Protein AF-A0A5P3AFK6-F1 (afdb_monomer_lite)

Radius of gyration: 23.73 Å; chains: 1; bounding box: 97×52×54 Å

Secondary structure (DSSP, 8-state):
--------------------PPPPEE--SS-EEEEEEETTB-EEEEEEEEEEETTEEEEEEEEEE-SS--TTTTT-HHHHHTT-EEEETTEEEEE-GGGSEEE---S--TT-EEEEEEEEEEP-TTGGGS-EEEE---EEEEE--TT-TT-PEEEEEE--S-S-HHHHS-BSS-GGGT----------

Sequence (188 aa):
MRPLRLIVPLALALTCSAAAAGSTVKLGPSPVLGGGEYSTGGGVTVAVELRNWAGKTGLCGVWAESERLTAYVRHKGNVVLRKGSIALGNEVLTHNLNFLEQVAPSQSYAGAPAGCVRLSRDWRAGDANRRLEVRIPRQELHFDRNGTKGGGLRVTFRDKGNPNPALTSGSLIPKKWTSFGSLSGKIE

pLDDT: mean 81.5, std 19.01, range [35.5, 98.19]

Organism: NCBI:txid540747

Structure (mmCIF, N/CA/C/O backbone):
data_AF-A0A5P3AFK6-F1
#
_entry.id   AF-A0A5P3AFK6-F1
#
loop_
_atom_site.group_PDB
_atom_site.id
_atom_site.type_symbol
_atom_site.label_atom_id
_atom_site.label_alt_id
_atom_site.label_comp_id
_atom_site.label_asym_id
_atom_site.label_entity_id
_atom_site.label_seq_id
_atom_site.pdbx_PDB_ins_code
_atom_site.Cartn_x
_atom_site.Cartn_y
_atom_site.Cartn_z
_atom_site.occupancy
_atom_site.B_iso_or_equiv
_atom_site.auth_seq_id
_atom_site.auth_comp_id
_atom_site.auth_asym_id
_atom_site.auth_atom_id
_atom_site.pdbx_PDB_model_num
ATOM 1 N N . MET A 1 1 ? -78.118 -6.582 -8.533 1.00 44.41 1 MET A N 1
ATOM 2 C CA . MET A 1 1 ? -77.002 -6.873 -9.463 1.00 44.41 1 MET A CA 1
ATOM 3 C C . MET A 1 1 ? -75.999 -5.723 -9.424 1.00 44.41 1 MET A C 1
ATOM 5 O O . MET A 1 1 ? -76.443 -4.585 -9.426 1.00 44.41 1 MET A O 1
ATOM 9 N N . ARG A 1 2 ? -74.697 -6.067 -9.448 1.00 43.66 2 ARG A N 1
ATOM 10 C CA . ARG A 1 2 ? -73.453 -5.251 -9.504 1.00 43.66 2 ARG A CA 1
ATOM 11 C C . ARG A 1 2 ? -72.797 -4.805 -8.174 1.00 43.66 2 ARG A C 1
ATOM 13 O O . ARG A 1 2 ? -73.262 -3.852 -7.561 1.00 43.66 2 ARG A O 1
ATOM 20 N N . PRO A 1 3 ? -71.675 -5.446 -7.771 1.00 52.19 3 PRO A N 1
ATOM 21 C CA . PRO A 1 3 ? -70.817 -4.984 -6.680 1.00 52.19 3 PRO A CA 1
ATOM 22 C C . PRO A 1 3 ? -69.780 -3.952 -7.162 1.00 52.19 3 PRO A C 1
ATOM 24 O O . PRO A 1 3 ? -69.130 -4.139 -8.193 1.00 52.19 3 PRO A O 1
ATOM 27 N N . LEU A 1 4 ? -69.616 -2.876 -6.391 1.00 48.19 4 LEU A N 1
ATOM 28 C CA . LEU A 1 4 ? -68.627 -1.818 -6.606 1.00 48.19 4 LEU A CA 1
ATOM 29 C C . LEU A 1 4 ? -67.243 -2.321 -6.151 1.00 48.19 4 LEU A C 1
ATOM 31 O O . LEU A 1 4 ? -67.038 -2.608 -4.973 1.00 48.19 4 LEU A O 1
ATOM 35 N N . ARG A 1 5 ? -66.301 -2.480 -7.086 1.00 50.19 5 ARG A N 1
ATOM 36 C CA . ARG A 1 5 ? -64.920 -2.901 -6.798 1.00 50.19 5 ARG A CA 1
ATOM 37 C C . ARG A 1 5 ? -64.075 -1.684 -6.410 1.00 50.19 5 ARG A C 1
ATOM 39 O O . ARG A 1 5 ? -63.826 -0.828 -7.252 1.00 50.19 5 ARG A O 1
ATOM 46 N N . LEU A 1 6 ? -63.615 -1.637 -5.159 1.00 51.94 6 LEU A N 1
ATOM 47 C CA . LEU A 1 6 ? -62.535 -0.750 -4.718 1.00 51.94 6 LEU A CA 1
ATOM 48 C C . LEU A 1 6 ? -61.204 -1.249 -5.296 1.00 51.94 6 LEU A C 1
ATOM 50 O O . LEU A 1 6 ? -60.801 -2.384 -5.043 1.00 51.94 6 LEU A O 1
ATOM 54 N N . ILE A 1 7 ? -60.523 -0.397 -6.058 1.00 55.31 7 ILE A N 1
ATOM 55 C CA . ILE A 1 7 ? -59.155 -0.622 -6.530 1.00 55.31 7 ILE A CA 1
ATOM 56 C C . ILE A 1 7 ? -58.242 0.237 -5.651 1.00 55.31 7 ILE A C 1
ATOM 58 O O . ILE A 1 7 ? -58.289 1.462 -5.716 1.00 55.31 7 ILE A O 1
ATOM 62 N N . VAL A 1 8 ? -57.439 -0.412 -4.806 1.00 53.88 8 VAL A N 1
ATOM 63 C CA . VAL A 1 8 ? -56.383 0.224 -4.004 1.00 53.88 8 VAL A CA 1
ATOM 64 C C . VAL A 1 8 ? -55.093 0.198 -4.831 1.00 53.88 8 VAL A C 1
ATOM 66 O O . VAL A 1 8 ? -54.663 -0.895 -5.208 1.00 53.88 8 VAL A O 1
ATOM 69 N N . PRO A 1 9 ? -54.455 1.340 -5.144 1.00 55.81 9 PRO A N 1
ATOM 70 C CA . PRO A 1 9 ? -53.179 1.326 -5.839 1.00 55.81 9 PRO A CA 1
ATOM 71 C C . PRO A 1 9 ? -52.062 0.989 -4.844 1.00 55.81 9 PRO A C 1
ATOM 73 O O . PRO A 1 9 ? -51.826 1.699 -3.868 1.00 55.81 9 PRO A O 1
ATOM 76 N N . LEU A 1 10 ? -51.375 -0.122 -5.103 1.00 61.69 10 LEU A N 1
ATOM 77 C CA . LEU A 1 10 ? -50.177 -0.551 -4.392 1.00 61.69 10 LEU A CA 1
ATOM 78 C C . LEU A 1 10 ? -48.994 0.311 -4.868 1.00 61.69 10 LEU A C 1
ATOM 80 O O . LEU A 1 10 ? -48.461 0.100 -5.956 1.00 61.69 10 LEU A O 1
ATOM 84 N N . ALA A 1 11 ? -48.609 1.315 -4.080 1.00 57.78 11 ALA A N 1
ATOM 85 C CA . ALA A 1 11 ? -47.447 2.150 -4.367 1.00 57.78 11 ALA A CA 1
ATOM 86 C C . ALA A 1 11 ? -46.150 1.366 -4.092 1.00 57.78 11 ALA A C 1
ATOM 88 O O . ALA A 1 11 ? -45.790 1.127 -2.940 1.00 57.78 11 ALA A O 1
ATOM 89 N N . LEU A 1 12 ? -45.444 0.957 -5.151 1.00 56.19 12 LEU A N 1
ATOM 90 C CA . LEU A 1 12 ? -44.089 0.412 -5.050 1.00 56.19 12 LEU A CA 1
ATOM 91 C C . LEU A 1 12 ? -43.103 1.540 -4.716 1.00 56.19 12 LEU A C 1
ATOM 93 O O . LEU A 1 12 ? -42.752 2.348 -5.574 1.00 56.19 12 LEU A O 1
ATOM 97 N N . ALA A 1 13 ? -42.630 1.580 -3.472 1.00 55.72 13 ALA A N 1
ATOM 98 C CA . ALA A 1 13 ? -41.510 2.427 -3.082 1.00 55.72 13 ALA A CA 1
ATOM 99 C C . ALA A 1 13 ? -40.198 1.836 -3.631 1.00 55.72 13 ALA A C 1
ATOM 101 O O . ALA A 1 13 ? -39.662 0.871 -3.086 1.00 55.72 13 ALA A O 1
ATOM 102 N N . LEU A 1 14 ? -39.669 2.417 -4.714 1.00 59.88 14 LEU A N 1
ATOM 103 C CA . LEU A 1 14 ? -38.284 2.196 -5.135 1.00 59.88 14 LEU A CA 1
ATOM 104 C C . LEU A 1 14 ? -37.348 2.852 -4.110 1.00 59.88 14 LEU A C 1
ATOM 106 O O . LEU A 1 14 ? -37.081 4.052 -4.171 1.00 59.88 14 LEU A O 1
ATOM 110 N N . THR A 1 15 ? -36.813 2.075 -3.170 1.00 56.53 15 THR A N 1
ATOM 111 C CA . THR A 1 15 ? -35.686 2.531 -2.352 1.00 56.53 15 THR A CA 1
ATOM 112 C C . THR A 1 15 ? -34.419 2.467 -3.196 1.00 56.53 15 THR A C 1
ATOM 114 O O . THR A 1 15 ? -33.818 1.406 -3.366 1.00 56.53 15 THR A O 1
ATOM 117 N N . CYS A 1 16 ? -34.019 3.607 -3.753 1.00 55.50 16 CYS A N 1
ATOM 118 C CA . CYS A 1 16 ? -32.720 3.772 -4.390 1.00 55.50 16 CYS A CA 1
ATOM 119 C C . CYS A 1 16 ? -31.638 3.656 -3.304 1.00 55.50 16 CYS A C 1
ATOM 121 O O . CYS A 1 16 ? -31.429 4.582 -2.519 1.00 55.50 16 CYS A O 1
ATOM 123 N N . SER A 1 17 ? -30.984 2.497 -3.198 1.00 53.34 17 SER A N 1
ATOM 124 C CA . SER A 1 17 ? -29.805 2.334 -2.348 1.00 53.34 17 SER A CA 1
ATOM 125 C C . SER A 1 17 ? -28.646 3.113 -2.965 1.00 53.34 17 SER A C 1
ATOM 127 O O . SER A 1 17 ? -27.898 2.587 -3.787 1.00 53.34 17 SER A O 1
ATOM 129 N N . ALA A 1 18 ? -28.503 4.381 -2.581 1.00 52.91 18 ALA A N 1
ATOM 130 C CA . ALA A 1 18 ? -27.306 5.150 -2.872 1.00 52.91 18 ALA A CA 1
ATOM 131 C C . ALA A 1 18 ? -26.105 4.429 -2.239 1.00 52.91 18 ALA A C 1
ATOM 133 O O . ALA A 1 18 ? -26.008 4.308 -1.015 1.00 52.91 18 ALA A O 1
ATOM 134 N N . ALA A 1 19 ? -25.207 3.908 -3.075 1.00 48.75 19 ALA A N 1
ATOM 135 C CA . ALA A 1 19 ? -23.911 3.427 -2.629 1.00 48.75 19 ALA A CA 1
ATOM 136 C C . ALA A 1 19 ? -23.197 4.593 -1.929 1.00 48.75 19 ALA A C 1
ATOM 138 O O . ALA A 1 19 ? -22.984 5.642 -2.535 1.00 48.75 19 ALA A O 1
ATOM 139 N N . ALA A 1 20 ? -22.893 4.438 -0.638 1.00 51.12 20 ALA A N 1
ATOM 140 C CA . ALA A 1 20 ? -22.254 5.487 0.144 1.00 51.12 20 ALA A CA 1
ATOM 141 C C . ALA A 1 20 ? -20.901 5.849 -0.488 1.00 51.12 20 ALA A C 1
ATOM 143 O O . ALA A 1 20 ? -19.995 5.015 -0.543 1.00 51.12 20 ALA A O 1
ATOM 144 N N . ALA A 1 21 ? -20.786 7.087 -0.972 1.00 47.03 21 ALA A N 1
ATOM 145 C CA . ALA A 1 21 ? -19.526 7.667 -1.409 1.00 47.03 21 ALA A CA 1
ATOM 146 C C . ALA A 1 21 ? -18.509 7.588 -0.258 1.00 47.03 21 ALA A C 1
ATOM 148 O O . ALA A 1 21 ? -18.826 7.930 0.884 1.00 47.03 21 ALA A O 1
ATOM 149 N N . GLY A 1 22 ? -17.307 7.086 -0.548 1.00 56.81 22 GLY A N 1
ATOM 150 C CA . GLY A 1 22 ? -16.241 6.956 0.442 1.00 56.81 22 GLY A CA 1
ATOM 151 C C . GLY A 1 22 ? -15.894 8.320 1.035 1.00 56.81 22 GLY A C 1
ATOM 152 O O . GLY A 1 22 ? -15.632 9.273 0.308 1.00 56.81 22 GLY A O 1
ATOM 153 N N . SER A 1 23 ? -15.909 8.433 2.361 1.00 64.75 23 SER A N 1
ATOM 154 C CA . SER A 1 23 ? -15.445 9.639 3.044 1.00 64.75 23 SER A CA 1
ATOM 155 C C . SER A 1 23 ? -13.923 9.722 2.946 1.00 64.75 23 SER A C 1
ATOM 157 O O . SER A 1 23 ? -13.237 8.804 3.402 1.00 64.75 23 SER A O 1
ATOM 159 N N . THR A 1 24 ? -13.396 10.821 2.409 1.00 80.31 24 THR A N 1
ATOM 160 C CA . THR A 1 24 ? -11.968 11.146 2.499 1.00 80.31 24 THR A CA 1
ATOM 161 C C . THR A 1 24 ? -11.624 11.472 3.945 1.00 80.31 24 THR A C 1
ATOM 163 O O . THR A 1 24 ? -12.237 12.362 4.540 1.00 80.31 24 THR A O 1
ATOM 166 N N . VAL A 1 25 ? -10.644 10.785 4.524 1.00 90.50 25 VAL A N 1
ATOM 167 C CA . VAL A 1 25 ? -10.186 11.070 5.887 1.00 90.50 25 VAL A CA 1
ATOM 168 C C . VAL A 1 25 ? -8.672 11.131 5.933 1.00 90.50 25 VAL A C 1
ATOM 170 O O . VAL A 1 25 ? -7.993 10.470 5.159 1.00 90.50 25 VAL A O 1
ATOM 173 N N . LYS A 1 26 ? -8.129 11.919 6.857 1.00 94.44 26 LYS A N 1
ATOM 174 C CA . LYS A 1 26 ? -6.689 11.954 7.094 1.00 94.44 26 LYS A CA 1
ATOM 175 C C . LYS A 1 26 ? -6.219 10.650 7.733 1.00 94.44 26 LYS A C 1
ATOM 177 O O . LYS A 1 26 ? -6.892 10.130 8.627 1.00 94.44 26 LYS A O 1
ATOM 182 N N . LEU A 1 27 ? -5.075 10.149 7.280 1.00 95.69 27 LEU A N 1
ATOM 183 C CA . LEU A 1 27 ? -4.351 9.094 7.985 1.00 95.69 27 LEU A CA 1
ATOM 184 C C . LEU A 1 27 ? -3.824 9.615 9.325 1.00 95.69 27 LEU A C 1
ATOM 186 O O . LEU A 1 27 ? -3.492 10.796 9.459 1.00 95.69 27 LEU A O 1
ATOM 190 N N . GLY A 1 28 ? -3.737 8.726 10.307 1.00 95.06 28 GLY A N 1
ATOM 191 C CA . GLY A 1 28 ? -3.145 8.980 11.608 1.00 95.06 28 GLY A CA 1
ATOM 192 C C . GLY A 1 28 ? -1.633 9.239 11.549 1.00 95.06 28 GLY A C 1
ATOM 193 O O . GLY A 1 28 ? -1.036 9.315 10.473 1.00 95.06 28 GLY A O 1
ATOM 194 N N . PRO A 1 29 ? -0.981 9.390 12.714 1.00 95.31 29 PRO A N 1
ATOM 195 C CA . PRO A 1 29 ? 0.432 9.763 12.793 1.00 95.31 29 PRO A CA 1
ATOM 196 C C . PRO A 1 29 ? 1.394 8.662 12.322 1.00 95.31 29 PRO A C 1
ATOM 198 O O . PRO A 1 29 ? 2.537 8.954 11.980 1.00 95.31 29 PRO A O 1
ATOM 201 N N . SER A 1 30 ? 0.954 7.403 12.304 1.00 93.88 30 SER A N 1
ATOM 202 C CA . SER A 1 30 ? 1.803 6.243 12.021 1.00 93.88 30 SER A CA 1
ATOM 203 C C . SER A 1 30 ? 1.062 5.190 11.183 1.00 93.88 30 SER A C 1
ATOM 205 O O . SER A 1 30 ? 0.772 4.104 11.697 1.00 93.88 30 SER A O 1
ATOM 207 N N . PRO A 1 31 ? 0.710 5.485 9.914 1.00 96.62 31 PRO A N 1
ATOM 208 C CA . PRO A 1 31 ? 0.102 4.485 9.047 1.00 96.62 31 PRO A CA 1
ATOM 209 C C . PRO A 1 31 ? 1.090 3.343 8.795 1.00 96.62 31 PRO A C 1
ATOM 211 O O . PRO A 1 31 ? 2.302 3.552 8.694 1.00 96.62 31 PRO A O 1
ATOM 214 N N . VAL A 1 32 ? 0.571 2.126 8.663 1.00 96.94 32 VAL A N 1
ATOM 215 C CA . VAL A 1 32 ? 1.384 0.967 8.301 1.00 96.94 32 VAL A CA 1
ATOM 216 C C . VAL A 1 32 ? 1.779 1.082 6.843 1.00 96.94 32 VAL A C 1
ATOM 218 O O . VAL A 1 32 ? 0.932 1.286 5.972 1.00 96.94 32 VAL A O 1
ATOM 221 N N . LEU A 1 33 ? 3.075 0.926 6.589 1.00 97.31 33 LEU A N 1
ATOM 222 C CA . LEU A 1 33 ? 3.636 0.978 5.252 1.00 97.31 33 LEU A CA 1
ATOM 223 C C . LEU A 1 33 ? 3.997 -0.419 4.751 1.00 97.31 33 LEU A C 1
ATOM 225 O O . LEU A 1 33 ? 4.423 -1.287 5.514 1.00 97.31 33 LEU A O 1
ATOM 229 N N . GLY A 1 34 ? 3.879 -0.606 3.446 1.00 96.31 34 GLY A N 1
ATOM 230 C CA . GLY A 1 34 ? 4.482 -1.719 2.730 1.00 96.31 34 GLY A CA 1
ATOM 231 C C . GLY A 1 34 ? 4.544 -1.421 1.241 1.00 96.31 34 GLY A C 1
ATOM 232 O O . GLY A 1 34 ? 4.168 -0.334 0.799 1.00 96.31 34 GLY A O 1
ATOM 233 N N . GLY A 1 35 ? 5.027 -2.368 0.445 1.00 95.12 35 GLY A N 1
ATOM 234 C CA . GLY A 1 35 ? 5.220 -2.100 -0.970 1.00 95.12 35 GLY A CA 1
ATOM 235 C C . GLY A 1 35 ? 6.153 -3.072 -1.663 1.00 95.12 35 GLY A C 1
ATOM 236 O O . GLY A 1 35 ? 6.358 -4.202 -1.228 1.00 95.12 35 GLY A O 1
ATOM 237 N N . GLY A 1 36 ? 6.725 -2.613 -2.767 1.00 95.19 36 GLY A N 1
ATOM 238 C CA . GLY A 1 36 ? 7.794 -3.323 -3.448 1.00 95.19 36 GLY A CA 1
ATOM 239 C C . GLY A 1 36 ? 8.468 -2.482 -4.519 1.00 95.19 36 GLY A C 1
ATOM 240 O O . GLY A 1 36 ? 8.068 -1.353 -4.809 1.00 95.19 36 GLY A O 1
ATOM 241 N N . GLU A 1 37 ? 9.511 -3.056 -5.103 1.00 94.06 37 GLU A N 1
ATOM 242 C CA . GLU A 1 37 ? 10.390 -2.396 -6.061 1.00 94.06 37 GLU A CA 1
ATOM 243 C C . GLU A 1 37 ? 10.352 -3.103 -7.412 1.00 94.06 37 GLU A C 1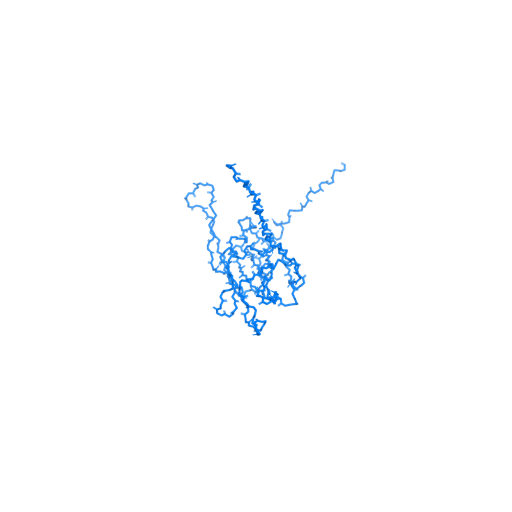
ATOM 245 O O . GLU A 1 37 ? 10.258 -4.336 -7.486 1.00 94.06 37 GLU A O 1
ATOM 250 N N . TYR A 1 38 ? 10.508 -2.329 -8.483 1.00 92.44 38 TYR A N 1
ATOM 251 C CA . TYR A 1 38 ? 10.708 -2.863 -9.824 1.00 92.44 38 TYR A CA 1
ATOM 252 C C . TYR A 1 38 ? 12.189 -3.178 -10.061 1.00 92.44 38 TYR A C 1
ATOM 254 O O . TYR A 1 38 ? 13.084 -2.459 -9.615 1.00 92.44 38 TYR A O 1
ATOM 262 N N . SER A 1 39 ? 12.478 -4.228 -10.832 1.00 89.69 39 SER A N 1
ATOM 263 C CA . SER A 1 39 ? 13.848 -4.583 -11.231 1.00 89.69 39 SER A CA 1
ATOM 264 C C . SER A 1 39 ? 14.534 -3.494 -12.061 1.00 89.69 39 SER A C 1
ATOM 266 O O . SER A 1 39 ? 15.757 -3.455 -12.115 1.00 89.69 39 SER A O 1
ATOM 268 N N . THR A 1 40 ? 13.756 -2.598 -12.670 1.00 85.56 40 THR A N 1
ATOM 269 C CA . THR A 1 40 ? 14.232 -1.442 -13.439 1.00 85.56 40 THR A CA 1
ATOM 270 C C . THR A 1 40 ? 14.422 -0.168 -12.601 1.00 85.56 40 THR A C 1
ATOM 272 O O . THR A 1 40 ? 14.715 0.882 -13.168 1.00 85.56 40 THR A O 1
ATOM 275 N N . GLY A 1 41 ? 14.250 -0.234 -11.276 1.00 86.56 41 GLY A N 1
ATOM 276 C CA . GLY A 1 41 ? 14.320 0.918 -10.370 1.00 86.56 41 GLY A CA 1
ATOM 277 C C . GLY A 1 41 ? 12.956 1.541 -10.056 1.00 86.56 41 GLY A C 1
ATOM 278 O O . GLY A 1 41 ? 11.983 1.324 -10.783 1.00 86.56 41 GLY A O 1
ATOM 279 N N . GLY A 1 42 ? 12.910 2.307 -8.961 1.00 90.00 42 GLY A N 1
ATOM 280 C CA . GLY A 1 42 ? 11.683 2.821 -8.344 1.00 90.00 42 GLY A CA 1
ATOM 281 C C . GLY A 1 42 ? 10.764 1.731 -7.774 1.00 90.00 42 GLY A C 1
ATOM 282 O O . GLY A 1 42 ? 11.047 0.530 -7.849 1.00 90.00 42 GLY A O 1
ATOM 283 N N . GLY A 1 43 ? 9.650 2.149 -7.182 1.00 93.56 43 GLY A N 1
ATOM 284 C CA . GLY A 1 43 ? 8.732 1.249 -6.498 1.00 93.56 43 GLY A CA 1
ATOM 285 C C . GLY A 1 43 ? 7.361 1.844 -6.208 1.00 93.56 43 GLY A C 1
ATOM 286 O O . GLY A 1 43 ? 7.032 2.962 -6.611 1.00 93.56 43 GLY A O 1
ATOM 287 N N . VAL A 1 44 ? 6.558 1.043 -5.512 1.00 95.88 44 VAL A N 1
ATOM 288 C CA . VAL A 1 44 ? 5.194 1.368 -5.087 1.00 95.88 44 VAL A CA 1
ATOM 289 C C . VAL A 1 44 ? 5.111 1.238 -3.577 1.00 95.88 44 VAL A C 1
ATOM 291 O O . VAL A 1 44 ? 5.393 0.162 -3.051 1.00 95.88 44 VAL A O 1
ATOM 294 N N . THR A 1 45 ? 4.690 2.303 -2.900 1.00 97.62 45 THR A N 1
ATOM 295 C CA . THR A 1 45 ? 4.395 2.306 -1.462 1.00 97.62 45 THR A CA 1
ATOM 296 C C . THR A 1 45 ? 2.888 2.303 -1.262 1.00 97.62 45 THR A C 1
ATOM 298 O O . THR A 1 45 ? 2.169 3.012 -1.957 1.00 97.62 45 THR A O 1
ATOM 301 N N . VAL A 1 46 ? 2.413 1.548 -0.283 1.00 97.81 46 VAL A N 1
ATOM 302 C CA . VAL A 1 46 ? 1.043 1.575 0.225 1.00 97.81 46 VAL A CA 1
ATOM 303 C C . VAL A 1 46 ? 1.105 1.998 1.684 1.00 97.81 46 VAL A C 1
ATOM 305 O O . VAL A 1 46 ? 1.886 1.433 2.447 1.00 97.81 46 VAL A O 1
ATOM 308 N N . ALA A 1 47 ? 0.282 2.971 2.062 1.00 98.19 47 ALA A N 1
ATOM 309 C CA . ALA A 1 47 ? 0.122 3.423 3.437 1.00 98.19 47 ALA A CA 1
ATOM 310 C C . ALA A 1 47 ? -1.326 3.193 3.867 1.00 98.19 47 ALA A C 1
ATOM 312 O O . ALA A 1 47 ? -2.245 3.709 3.230 1.00 98.19 47 ALA A O 1
ATOM 313 N N . VAL A 1 48 ? -1.533 2.406 4.920 1.00 97.62 48 VAL A N 1
ATOM 314 C CA . VAL A 1 48 ? -2.868 2.007 5.378 1.00 97.62 48 VAL A CA 1
ATOM 315 C C . VAL A 1 48 ? -3.003 2.071 6.889 1.00 97.62 48 VAL A C 1
ATOM 317 O O . VAL A 1 48 ? -2.040 1.913 7.636 1.00 97.62 48 VAL A O 1
ATOM 320 N N . GLU A 1 49 ? -4.236 2.228 7.345 1.00 96.31 49 GLU A N 1
ATOM 321 C CA . GLU A 1 49 ? -4.604 2.067 8.742 1.00 96.31 49 GLU A CA 1
ATOM 322 C C . GLU A 1 49 ? -6.016 1.499 8.880 1.00 96.31 49 GLU A C 1
ATOM 324 O O . GLU A 1 49 ? -6.858 1.620 7.983 1.00 96.31 49 GLU A O 1
ATOM 329 N N . LEU A 1 50 ? -6.273 0.891 10.036 1.00 96.12 50 LEU A N 1
ATOM 330 C CA . LEU A 1 50 ? -7.601 0.435 10.411 1.00 96.12 50 LEU A CA 1
ATOM 331 C C . LEU A 1 50 ? -8.254 1.398 11.391 1.00 96.12 50 LEU A C 1
ATOM 333 O O . LEU A 1 50 ? -7.597 2.002 12.235 1.00 96.12 50 LEU A O 1
ATOM 337 N N . ARG A 1 51 ? -9.578 1.475 11.320 1.00 93.12 51 ARG A N 1
ATOM 338 C CA . ARG A 1 51 ? -10.392 2.248 12.255 1.00 93.12 51 ARG A CA 1
ATOM 339 C C . ARG A 1 51 ? -11.743 1.601 12.485 1.00 93.12 51 ARG A C 1
ATOM 341 O O . ARG A 1 51 ? -12.270 0.905 11.616 1.00 93.12 51 ARG A O 1
ATOM 348 N N . ASN A 1 52 ? -12.327 1.881 13.642 1.00 94.12 52 ASN A N 1
ATOM 349 C CA . ASN A 1 52 ? -13.718 1.547 13.891 1.00 94.12 52 ASN A CA 1
ATOM 350 C C . ASN A 1 52 ? -14.609 2.501 13.086 1.00 94.12 52 ASN A C 1
ATOM 352 O O . ASN A 1 52 ? -14.592 3.711 13.306 1.00 94.12 52 ASN A O 1
ATOM 356 N N . TRP A 1 53 ? -15.387 1.949 12.162 1.00 91.56 53 TRP A N 1
ATOM 357 C CA . TRP A 1 53 ? -16.379 2.678 11.392 1.00 91.56 53 TRP A CA 1
ATOM 358 C C . TRP A 1 53 ? -17.767 2.134 11.714 1.00 91.56 53 TRP A C 1
ATOM 360 O O . TRP A 1 53 ? -18.246 1.195 11.079 1.00 91.56 53 TRP A O 1
ATOM 370 N N . ALA A 1 54 ? -18.415 2.745 12.711 1.00 91.31 54 ALA A N 1
ATOM 371 C CA . ALA A 1 54 ? -19.756 2.372 13.166 1.00 91.31 54 ALA A CA 1
ATOM 372 C C . ALA A 1 54 ? -19.885 0.866 13.491 1.00 91.31 54 ALA A C 1
ATOM 374 O O . ALA A 1 54 ? -20.798 0.189 13.026 1.00 91.31 54 ALA A O 1
ATOM 375 N N . GLY A 1 55 ? -18.926 0.325 14.246 1.00 94.50 55 GLY A N 1
ATOM 376 C CA . GLY A 1 55 ? -18.880 -1.086 14.640 1.00 94.50 55 GLY A CA 1
ATOM 377 C C . GLY A 1 55 ? -18.276 -2.020 13.589 1.00 94.50 55 GLY A C 1
ATOM 378 O O . GLY A 1 55 ? -18.067 -3.195 13.875 1.00 94.50 55 GLY A O 1
ATOM 379 N N . LYS A 1 56 ? -17.943 -1.523 12.393 1.00 95.94 56 LYS A N 1
ATOM 380 C CA . LYS A 1 56 ? -17.265 -2.284 11.333 1.00 95.94 56 LYS A CA 1
ATOM 381 C C . LYS A 1 56 ? -15.793 -1.915 11.227 1.00 95.94 56 LYS A C 1
ATOM 383 O O . LYS A 1 56 ? -15.375 -0.826 11.615 1.00 95.94 56 LYS A O 1
ATOM 388 N N . THR A 1 57 ? -14.992 -2.817 10.669 1.00 96.62 57 THR A N 1
ATOM 389 C CA . THR A 1 57 ? -13.607 -2.502 10.307 1.00 96.62 57 THR A CA 1
ATOM 390 C C . THR A 1 57 ? -13.582 -1.600 9.075 1.00 96.62 57 THR A C 1
ATOM 392 O O . THR A 1 57 ? -13.928 -2.023 7.975 1.00 96.62 57 THR A O 1
ATOM 395 N N . GLY A 1 58 ? -13.169 -0.349 9.257 1.00 95.44 58 GLY A N 1
ATOM 396 C CA . GLY A 1 58 ? -12.800 0.551 8.172 1.00 95.44 58 GLY A CA 1
ATOM 397 C C . GLY A 1 58 ? -11.318 0.404 7.842 1.00 95.44 58 GLY A C 1
ATOM 398 O O . GLY A 1 58 ? -10.490 0.383 8.751 1.00 95.44 58 GLY A O 1
ATOM 399 N N . LEU A 1 59 ? -10.993 0.321 6.555 1.00 96.31 59 LEU A N 1
ATOM 400 C CA . LEU A 1 59 ? -9.630 0.337 6.035 1.00 96.31 59 LEU A CA 1
ATOM 401 C C . LEU A 1 59 ? -9.445 1.617 5.225 1.00 96.31 59 LEU A C 1
ATOM 403 O O . LEU A 1 59 ? -10.120 1.812 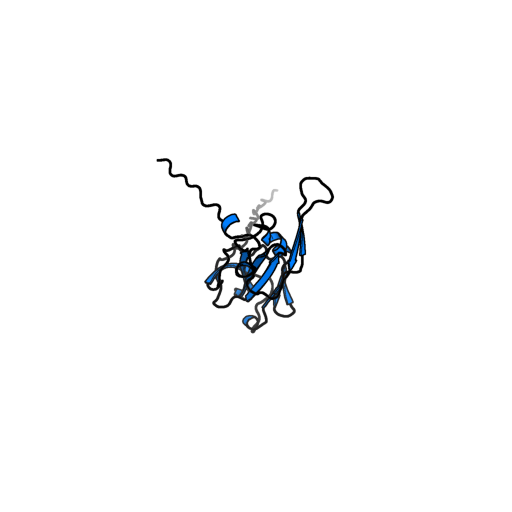4.214 1.00 96.31 59 LEU A O 1
ATOM 407 N N . CYS A 1 60 ? -8.546 2.481 5.680 1.00 95.75 60 CYS A N 1
ATOM 408 C CA . CYS A 1 60 ? -8.218 3.731 5.008 1.00 95.75 60 CYS A CA 1
ATOM 409 C C . CYS A 1 60 ? -6.788 3.683 4.514 1.00 95.75 60 CYS A C 1
ATOM 411 O O . CYS A 1 60 ? -5.917 3.138 5.193 1.00 95.75 60 CYS A O 1
ATOM 413 N N . GLY A 1 61 ? -6.534 4.261 3.349 1.00 97.00 61 GLY A N 1
ATOM 414 C CA . GLY A 1 61 ? -5.178 4.310 2.846 1.00 97.00 61 GLY A CA 1
ATOM 415 C C . GLY A 1 61 ? -5.016 5.036 1.532 1.00 97.00 61 GLY A C 1
ATOM 416 O O . GLY A 1 61 ? -5.971 5.462 0.883 1.00 97.00 61 GLY A O 1
ATOM 417 N N . VAL A 1 62 ? -3.754 5.112 1.148 1.00 97.56 62 VAL A N 1
ATOM 418 C CA . VAL A 1 62 ? -3.285 5.651 -0.120 1.00 97.56 62 VAL A CA 1
ATOM 419 C C . VAL A 1 62 ? -2.190 4.751 -0.663 1.00 97.56 62 VAL A C 1
ATOM 421 O O . VAL A 1 62 ? -1.619 3.915 0.047 1.00 97.56 62 VAL A O 1
ATOM 424 N N . TRP A 1 63 ? -1.852 4.954 -1.924 1.00 97.50 63 TRP A N 1
ATOM 425 C CA . TRP A 1 63 ? -0.640 4.407 -2.502 1.00 97.50 63 TRP A CA 1
ATOM 426 C C . TRP A 1 63 ? 0.116 5.482 -3.271 1.00 97.50 63 TRP A C 1
ATOM 428 O O . TRP A 1 63 ? -0.450 6.481 -3.703 1.00 97.50 63 TRP A O 1
ATOM 438 N N . ALA A 1 64 ? 1.412 5.278 -3.437 1.00 96.19 64 ALA A N 1
ATOM 439 C CA . ALA A 1 64 ? 2.285 6.175 -4.167 1.00 96.19 64 ALA A CA 1
ATOM 440 C C . ALA A 1 64 ? 3.214 5.381 -5.073 1.00 96.19 64 ALA A C 1
ATOM 442 O O . ALA A 1 64 ? 3.546 4.222 -4.813 1.00 96.19 64 ALA A O 1
ATOM 443 N N . GLU A 1 65 ? 3.664 6.039 -6.129 1.00 94.56 65 GLU A N 1
ATOM 444 C CA . GLU A 1 65 ? 4.557 5.480 -7.129 1.00 94.56 65 GLU A CA 1
ATOM 445 C C . GLU A 1 65 ? 5.763 6.397 -7.278 1.00 94.56 65 GLU A C 1
ATOM 447 O O . GLU A 1 65 ? 5.585 7.611 -7.365 1.00 94.56 65 GLU A O 1
ATOM 452 N N . SER A 1 66 ? 6.978 5.842 -7.312 1.00 92.19 66 SER A N 1
ATOM 453 C CA . SER A 1 66 ? 8.190 6.648 -7.478 1.00 92.19 66 SER A CA 1
ATOM 454 C C . SER A 1 66 ? 8.074 7.634 -8.639 1.00 92.19 66 SER A C 1
ATOM 456 O O . SER A 1 66 ? 7.728 7.262 -9.757 1.00 92.19 66 SER A O 1
ATOM 458 N N . GLU A 1 67 ? 8.476 8.886 -8.409 1.00 84.81 67 GLU A N 1
ATOM 459 C CA . GLU A 1 67 ? 8.495 9.919 -9.460 1.00 84.81 67 GLU A CA 1
ATOM 460 C C . GLU A 1 67 ? 9.373 9.512 -10.655 1.00 84.81 67 GLU A C 1
ATOM 462 O O . GLU A 1 67 ? 9.132 9.877 -11.815 1.00 84.81 67 GLU A O 1
ATOM 467 N N . ARG A 1 68 ? 10.416 8.733 -10.354 1.00 75.38 68 ARG A N 1
ATOM 468 C CA . ARG A 1 68 ? 11.419 8.271 -11.303 1.00 75.38 68 ARG A CA 1
ATOM 469 C C . ARG A 1 68 ? 11.285 6.779 -11.565 1.00 75.38 68 ARG A C 1
ATOM 471 O O . ARG A 1 68 ? 12.040 5.960 -11.048 1.00 75.38 68 ARG A O 1
ATOM 478 N N . LEU A 1 69 ? 10.315 6.464 -12.408 1.00 80.25 69 LEU A N 1
ATOM 479 C CA . LEU A 1 69 ? 10.151 5.156 -13.021 1.00 80.25 69 LEU A CA 1
ATOM 480 C C . LEU A 1 69 ? 10.555 5.178 -14.489 1.00 80.25 69 LEU A C 1
ATOM 482 O O . LEU A 1 69 ? 10.495 6.215 -15.152 1.00 80.25 69 LEU A O 1
ATOM 486 N N . THR A 1 70 ? 10.924 4.009 -15.009 1.00 75.81 70 THR A N 1
ATOM 487 C CA . THR A 1 70 ? 11.066 3.832 -16.455 1.00 75.81 70 THR A CA 1
ATOM 488 C C . THR A 1 70 ? 9.705 3.993 -17.137 1.00 75.81 70 THR A C 1
ATOM 490 O O . THR A 1 70 ? 8.660 3.721 -16.541 1.00 75.81 70 THR A O 1
ATOM 493 N N . ALA A 1 71 ? 9.708 4.399 -18.410 1.00 76.81 71 ALA A N 1
ATOM 494 C CA . ALA A 1 71 ? 8.478 4.598 -19.181 1.00 76.81 71 ALA A CA 1
ATOM 495 C C . ALA A 1 71 ? 7.582 3.342 -19.248 1.00 76.81 71 ALA A C 1
ATOM 497 O O . ALA A 1 71 ? 6.375 3.465 -19.416 1.00 76.81 71 ALA A O 1
ATOM 498 N N . TYR A 1 72 ? 8.157 2.145 -19.082 1.00 74.50 72 TYR A N 1
ATOM 499 C CA . TYR A 1 72 ? 7.426 0.876 -19.116 1.00 74.50 72 TYR A CA 1
ATOM 500 C C . TYR A 1 72 ? 6.511 0.666 -17.907 1.00 74.50 72 TYR A C 1
ATOM 502 O O . TYR A 1 72 ? 5.414 0.133 -18.052 1.00 74.50 72 TYR A O 1
ATOM 510 N N . VAL A 1 73 ? 6.958 1.069 -16.716 1.00 83.06 73 VAL A N 1
ATOM 511 C CA . VAL A 1 73 ? 6.232 0.807 -15.461 1.00 83.06 73 VAL A CA 1
ATOM 512 C C . VAL A 1 73 ? 5.548 2.040 -14.889 1.00 83.06 73 VAL A C 1
ATOM 514 O O . VAL A 1 73 ? 4.682 1.895 -14.034 1.00 83.06 73 VAL A O 1
ATOM 517 N N . ARG A 1 74 ? 5.879 3.241 -15.373 1.00 83.69 74 ARG A N 1
ATOM 518 C CA . ARG A 1 74 ? 5.198 4.474 -14.968 1.00 83.69 74 ARG A CA 1
ATOM 519 C C . ARG A 1 74 ? 3.685 4.357 -15.204 1.00 83.69 74 ARG A C 1
ATOM 521 O O . ARG A 1 74 ? 3.257 3.938 -16.280 1.00 83.69 74 ARG A O 1
ATOM 528 N N . HIS A 1 75 ? 2.884 4.749 -14.211 1.00 83.69 75 HIS A N 1
ATOM 529 C CA . HIS A 1 75 ? 1.420 4.641 -14.226 1.00 83.69 75 HIS A CA 1
ATOM 530 C C . HIS A 1 75 ? 0.900 3.195 -14.306 1.00 83.69 75 HIS A C 1
ATOM 532 O O . HIS A 1 75 ? -0.249 2.972 -14.690 1.00 83.69 75 HIS A O 1
ATOM 538 N N . LYS A 1 76 ? 1.729 2.196 -13.966 1.00 85.88 76 LYS A N 1
ATOM 539 C CA . LYS A 1 76 ? 1.336 0.776 -13.918 1.00 85.88 76 LYS A CA 1
ATOM 540 C C . LYS A 1 76 ? 1.269 0.223 -12.498 1.00 85.88 76 LYS A C 1
ATOM 542 O O . LYS A 1 76 ? 1.015 -0.970 -12.340 1.00 85.88 76 LYS A O 1
ATOM 547 N N . GLY A 1 77 ? 1.419 1.052 -11.461 1.00 89.56 77 GLY A N 1
ATOM 548 C CA . GLY A 1 77 ? 1.257 0.622 -10.066 1.00 89.56 77 GLY A CA 1
ATOM 549 C C . GLY A 1 77 ? -0.062 -0.116 -9.786 1.00 89.56 77 GLY A C 1
ATOM 550 O O . GLY A 1 77 ? -0.077 -1.128 -9.087 1.00 89.56 77 GLY A O 1
ATOM 551 N N . ASN A 1 78 ? -1.158 0.272 -10.439 1.00 93.00 78 ASN A N 1
ATOM 552 C CA . ASN A 1 78 ? -2.450 -0.421 -10.354 1.00 93.00 78 ASN A CA 1
ATOM 553 C C . ASN A 1 78 ? -2.414 -1.891 -10.838 1.00 93.00 78 ASN A C 1
ATOM 555 O O . ASN A 1 78 ? -3.271 -2.701 -10.478 1.00 93.00 78 ASN A O 1
ATOM 559 N N . VAL A 1 79 ? -1.444 -2.263 -11.681 1.00 93.25 79 VAL A N 1
ATOM 560 C CA . VAL A 1 79 ? -1.256 -3.647 -12.136 1.00 93.25 79 VAL A CA 1
ATOM 561 C C . VAL A 1 79 ? -0.753 -4.515 -10.992 1.00 93.25 79 VAL A C 1
ATOM 563 O O . VAL A 1 79 ? -1.291 -5.604 -10.782 1.00 93.25 79 VAL A O 1
ATOM 566 N N . VAL A 1 80 ? 0.229 -4.024 -10.230 1.00 94.75 80 VAL A N 1
ATOM 567 C CA . VAL A 1 80 ? 0.793 -4.774 -9.103 1.00 94.75 80 VAL A CA 1
ATOM 568 C C . VAL A 1 80 ? -0.144 -4.767 -7.898 1.00 94.75 80 VAL A C 1
ATOM 570 O O . VAL A 1 80 ? -0.353 -5.818 -7.288 1.00 94.75 80 VAL A O 1
ATOM 573 N N . LEU A 1 81 ? -0.798 -3.631 -7.632 1.00 96.50 81 LEU A N 1
ATOM 574 C CA . LEU A 1 81 ? -1.770 -3.461 -6.548 1.00 96.50 81 LEU A CA 1
ATOM 575 C C . LEU A 1 81 ? -3.008 -4.345 -6.703 1.00 96.50 81 LEU A C 1
ATOM 577 O O . LEU A 1 81 ? -3.550 -4.817 -5.702 1.00 96.50 81 LEU A O 1
ATOM 581 N N . ARG A 1 82 ? -3.410 -4.664 -7.940 1.00 96.56 82 ARG A N 1
ATOM 582 C CA . ARG A 1 82 ? -4.528 -5.581 -8.205 1.00 96.56 82 ARG A CA 1
ATOM 583 C C . ARG A 1 82 ? -4.347 -6.959 -7.565 1.00 96.56 82 ARG A C 1
ATOM 585 O O . ARG A 1 82 ? -5.337 -7.583 -7.199 1.00 96.56 82 ARG A O 1
ATOM 592 N N . LYS A 1 83 ? -3.108 -7.444 -7.422 1.00 96.31 83 LYS A N 1
ATOM 593 C CA . LYS A 1 83 ? -2.818 -8.723 -6.742 1.00 96.31 83 LYS A CA 1
ATOM 594 C C . LYS A 1 83 ? -2.377 -8.546 -5.285 1.00 96.31 83 LYS A C 1
ATOM 596 O O . LYS A 1 83 ? -1.999 -9.525 -4.650 1.00 96.31 83 LYS A O 1
ATOM 601 N N . GLY A 1 84 ? -2.372 -7.316 -4.777 1.00 96.94 84 GLY A N 1
ATOM 602 C CA . GLY A 1 84 ? -2.067 -7.025 -3.384 1.00 96.94 84 GLY A CA 1
ATOM 603 C C . GLY A 1 84 ? -3.208 -7.419 -2.448 1.00 96.94 84 GLY A C 1
ATOM 604 O O . GLY A 1 84 ? -4.355 -7.597 -2.865 1.00 96.94 84 GLY A O 1
ATOM 605 N N . SER A 1 85 ? -2.882 -7.535 -1.167 1.00 97.50 85 SER A N 1
ATOM 606 C CA . SER A 1 85 ? -3.830 -7.810 -0.088 1.00 97.50 85 SER A CA 1
ATOM 607 C C . SER A 1 85 ? -3.410 -7.104 1.195 1.00 97.50 85 SER A C 1
ATOM 609 O O . SER A 1 85 ? -2.219 -6.870 1.406 1.00 97.50 85 SER A O 1
ATOM 611 N N . ILE A 1 86 ? -4.382 -6.803 2.054 1.00 97.88 86 ILE A N 1
ATOM 612 C CA . ILE A 1 86 ? -4.142 -6.333 3.422 1.00 97.88 86 ILE A CA 1
ATOM 613 C C . ILE A 1 86 ? -4.543 -7.439 4.392 1.00 97.88 86 ILE A C 1
ATOM 615 O O . ILE A 1 86 ? -5.637 -7.992 4.269 1.00 97.88 86 ILE A O 1
ATOM 619 N N . ALA A 1 87 ? -3.681 -7.748 5.357 1.00 97.44 87 ALA A N 1
ATOM 620 C CA . ALA A 1 87 ? -3.921 -8.764 6.375 1.00 97.44 87 ALA A CA 1
ATOM 621 C C . ALA A 1 87 ? -3.811 -8.191 7.792 1.00 97.44 87 ALA A C 1
ATOM 623 O O . ALA A 1 87 ? -3.019 -7.288 8.042 1.00 97.44 87 ALA A O 1
ATOM 624 N N . LEU A 1 88 ? -4.587 -8.745 8.723 1.00 97.00 88 LEU A N 1
ATOM 625 C CA . LEU A 1 88 ? -4.535 -8.460 10.154 1.00 97.00 88 LEU A CA 1
ATOM 626 C C . LEU A 1 88 ? -4.126 -9.738 10.900 1.00 97.00 88 LEU A C 1
ATOM 628 O O . LEU A 1 88 ? -4.947 -10.610 11.196 1.00 97.00 88 LEU A O 1
ATOM 632 N N . GLY A 1 89 ? -2.833 -9.888 11.178 1.00 93.94 89 GLY A N 1
ATOM 633 C CA . GLY A 1 89 ? -2.243 -11.161 11.592 1.00 93.94 89 GLY A CA 1
ATOM 634 C C . GLY A 1 89 ? -2.390 -12.226 10.496 1.00 93.94 89 GLY A C 1
ATOM 635 O O . GLY A 1 89 ? -1.859 -12.078 9.394 1.00 93.94 89 GLY A O 1
ATOM 636 N N . ASN A 1 90 ? -3.137 -13.293 10.787 1.00 92.12 90 ASN A N 1
ATOM 637 C CA . ASN A 1 90 ? -3.352 -14.414 9.857 1.00 92.12 90 ASN A CA 1
ATOM 638 C C . ASN A 1 90 ? -4.616 -14.266 8.990 1.00 92.12 90 ASN A C 1
ATOM 640 O O . ASN A 1 90 ? -4.890 -15.115 8.149 1.00 92.12 90 ASN A O 1
ATOM 644 N N . GLU A 1 91 ? -5.393 -13.204 9.194 1.00 95.12 91 GLU A N 1
ATOM 645 C CA . GLU A 1 91 ? -6.665 -12.969 8.512 1.00 95.12 91 GLU A CA 1
ATOM 646 C C . GLU A 1 91 ? -6.465 -11.983 7.358 1.00 95.12 91 GLU A C 1
ATOM 648 O O . GLU A 1 91 ? -6.013 -10.862 7.582 1.00 95.12 91 GLU A O 1
ATOM 653 N N . VAL A 1 92 ? -6.809 -12.368 6.127 1.00 97.06 92 VAL A N 1
ATOM 654 C CA . VAL A 1 92 ? -6.821 -11.429 4.996 1.00 97.06 92 VAL A CA 1
ATOM 655 C C . VAL A 1 92 ? -8.105 -10.607 5.050 1.00 97.06 92 VAL A C 1
ATOM 657 O O . VAL A 1 92 ? -9.201 -11.156 5.009 1.00 97.06 92 VAL A O 1
ATOM 660 N N . LEU A 1 93 ? -7.961 -9.286 5.138 1.00 96.44 93 LEU A N 1
ATOM 661 C CA . LEU A 1 93 ? -9.077 -8.346 5.218 1.00 96.44 93 LEU A CA 1
ATOM 662 C C . LEU A 1 93 ? -9.654 -8.011 3.844 1.00 96.44 93 LEU A C 1
ATOM 664 O O . LEU A 1 93 ? -10.862 -7.850 3.696 1.00 96.44 93 LEU A O 1
ATOM 668 N N . THR A 1 94 ? -8.778 -7.839 2.852 1.00 96.62 94 THR A N 1
ATOM 669 C CA . THR A 1 94 ? -9.171 -7.519 1.479 1.00 96.62 94 THR A CA 1
ATOM 670 C C . THR A 1 94 ? -8.082 -7.903 0.483 1.00 96.62 94 THR A C 1
ATOM 672 O O . THR A 1 94 ? -6.893 -7.949 0.815 1.00 96.62 94 THR A O 1
ATOM 675 N N . HIS A 1 95 ? -8.508 -8.127 -0.754 1.00 96.62 95 HIS A N 1
ATOM 676 C CA . HIS A 1 95 ? -7.664 -8.286 -1.931 1.00 96.62 95 HIS A CA 1
ATOM 677 C C . HIS A 1 95 ? -7.895 -7.111 -2.876 1.00 96.62 95 HIS A C 1
ATOM 679 O O . HIS A 1 95 ? -8.909 -6.428 -2.769 1.00 96.62 95 HIS A O 1
ATOM 685 N N . ASN A 1 96 ? -6.999 -6.941 -3.848 1.00 95.88 96 ASN A N 1
ATOM 686 C CA . ASN A 1 96 ? -7.080 -5.900 -4.867 1.00 95.88 96 ASN A CA 1
ATOM 687 C C . ASN A 1 96 ? -7.094 -4.490 -4.259 1.00 95.88 96 ASN A C 1
ATOM 689 O O . ASN A 1 96 ? -8.128 -3.933 -3.908 1.00 95.88 96 ASN A O 1
ATOM 693 N N . LEU A 1 97 ? -5.915 -3.881 -4.197 1.00 96.25 97 LEU A N 1
ATOM 694 C CA . LEU A 1 97 ? -5.710 -2.598 -3.527 1.00 96.25 97 LEU A CA 1
ATOM 695 C C . LEU A 1 97 ? -6.020 -1.385 -4.418 1.00 96.25 97 LEU A C 1
ATOM 697 O O . LEU A 1 97 ? -5.707 -0.260 -4.048 1.00 96.25 97 LEU A O 1
ATOM 701 N N . ASN A 1 98 ? -6.648 -1.584 -5.581 1.00 95.19 98 ASN A N 1
ATOM 702 C CA . ASN A 1 98 ? -6.950 -0.499 -6.524 1.00 95.19 98 ASN A CA 1
ATOM 703 C C . ASN A 1 98 ? -8.060 0.454 -6.056 1.00 95.19 98 ASN A C 1
ATOM 705 O O . ASN A 1 98 ? -8.316 1.446 -6.728 1.00 95.19 98 ASN A O 1
ATOM 709 N N . PHE A 1 99 ? -8.724 0.165 -4.934 1.00 92.31 99 PHE A N 1
ATOM 710 C CA . PHE A 1 99 ? -9.638 1.116 -4.296 1.00 92.31 99 PHE A CA 1
ATOM 711 C C . PHE A 1 99 ? -8.894 2.245 -3.564 1.00 92.31 99 PHE A C 1
ATOM 713 O O . PHE A 1 99 ? -9.520 3.226 -3.175 1.00 92.31 99 PHE A O 1
ATOM 720 N N . LEU A 1 100 ? -7.584 2.094 -3.330 1.00 94.62 100 LEU A N 1
ATOM 721 C CA . LEU A 1 100 ? -6.766 3.118 -2.693 1.00 94.62 100 LEU A CA 1
ATOM 722 C C . LEU A 1 100 ? -6.495 4.263 -3.669 1.00 94.62 100 LEU A C 1
ATOM 724 O O . LEU A 1 100 ? -6.195 4.050 -4.846 1.00 94.62 100 LEU A O 1
ATOM 728 N N . GLU A 1 101 ? -6.529 5.483 -3.149 1.00 92.81 101 GLU A N 1
ATOM 729 C CA . GLU A 1 101 ? -6.219 6.676 -3.928 1.00 92.81 101 GLU A CA 1
ATOM 730 C C . GLU A 1 101 ? -4.710 6.817 -4.136 1.00 92.81 101 GLU A C 1
ATOM 732 O O . GLU A 1 101 ? -3.911 6.531 -3.237 1.00 92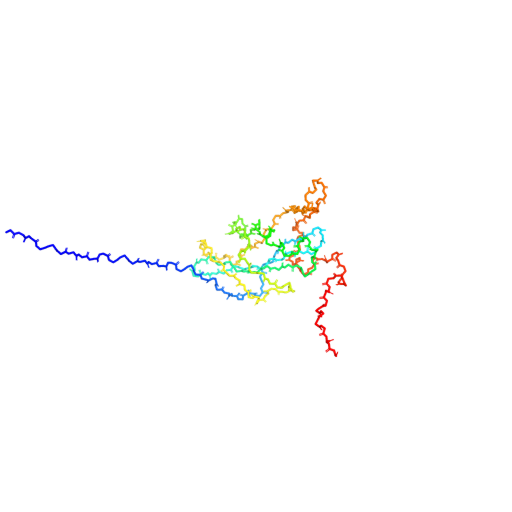.81 101 GLU A O 1
ATOM 737 N N . GLN A 1 102 ? -4.318 7.249 -5.336 1.00 94.88 102 GLN A N 1
ATOM 738 C CA . GLN A 1 102 ? -2.922 7.536 -5.642 1.00 94.88 102 GLN A CA 1
ATOM 739 C C . GLN A 1 102 ? -2.552 8.931 -5.131 1.00 94.88 102 GLN A C 1
ATOM 741 O O . GLN A 1 102 ? -3.229 9.908 -5.443 1.00 94.88 102 GLN A O 1
ATOM 746 N N . VAL A 1 103 ? -1.436 9.033 -4.415 1.00 95.19 103 VAL A N 1
ATOM 747 C CA . VAL A 1 103 ? -0.839 10.296 -3.963 1.00 95.19 103 VAL A CA 1
ATOM 748 C C . VAL A 1 103 ? 0.616 10.405 -4.420 1.00 95.19 103 VAL A C 1
ATOM 750 O O . VAL A 1 103 ? 1.226 9.434 -4.878 1.00 95.19 103 VAL A O 1
ATOM 753 N N . ALA A 1 104 ? 1.191 11.602 -4.293 1.00 93.62 104 ALA A N 1
ATOM 754 C CA . ALA A 1 104 ? 2.617 11.801 -4.525 1.00 93.62 104 ALA A CA 1
ATOM 755 C C . ALA A 1 104 ? 3.462 11.038 -3.478 1.00 93.62 104 ALA A C 1
ATOM 757 O O . ALA A 1 104 ? 3.057 10.950 -2.313 1.00 93.62 104 ALA A O 1
ATOM 758 N N . PRO A 1 105 ? 4.645 10.511 -3.849 1.00 94.25 105 PRO A N 1
ATOM 759 C CA . PRO A 1 105 ? 5.588 9.947 -2.888 1.00 94.25 105 PRO A CA 1
ATOM 760 C C . PRO A 1 105 ? 5.967 10.961 -1.815 1.00 94.25 105 PRO A C 1
ATOM 762 O O . PRO A 1 105 ? 6.280 12.110 -2.115 1.00 94.25 105 PRO A O 1
ATOM 765 N N . SER A 1 106 ? 5.994 10.516 -0.563 1.00 93.62 106 SER A N 1
ATOM 766 C CA . SER A 1 106 ? 6.327 11.370 0.575 1.00 93.62 106 SER A CA 1
ATOM 767 C C . SER A 1 106 ? 7.259 10.659 1.552 1.00 93.62 106 SER A C 1
ATOM 769 O O . SER A 1 106 ? 7.278 9.428 1.633 1.00 93.62 106 SER A O 1
ATOM 771 N N . GLN A 1 107 ? 8.019 11.445 2.320 1.00 92.56 107 GLN A N 1
ATOM 772 C CA . GLN A 1 107 ? 8.778 10.964 3.483 1.00 92.56 107 GLN A CA 1
ATOM 773 C C . GLN A 1 107 ? 7.856 10.394 4.562 1.00 92.56 107 GLN A C 1
ATOM 775 O O . GLN A 1 107 ? 8.218 9.429 5.228 1.00 92.56 107 GLN A O 1
ATOM 780 N N . SER A 1 108 ? 6.657 10.964 4.694 1.00 94.62 108 SER A N 1
ATOM 781 C CA . SER A 1 108 ? 5.624 10.506 5.615 1.00 94.62 108 SER A CA 1
ATOM 782 C C . SER A 1 108 ? 4.242 10.627 4.981 1.00 94.62 108 SER A C 1
ATOM 784 O O . SER A 1 108 ? 3.936 11.619 4.320 1.00 94.62 108 SER A O 1
ATOM 786 N N . TYR A 1 109 ? 3.400 9.623 5.213 1.00 96.50 109 TYR A N 1
ATOM 787 C CA . TYR A 1 109 ? 1.986 9.630 4.821 1.00 96.50 109 TYR A CA 1
ATOM 788 C C . TYR A 1 109 ? 1.063 10.015 5.983 1.00 96.50 109 TYR A C 1
ATOM 790 O O . TYR A 1 109 ? -0.158 9.951 5.848 1.00 96.50 109 TYR A O 1
ATOM 798 N N . ALA A 1 110 ? 1.624 10.419 7.127 1.00 96.31 110 ALA A N 1
ATOM 799 C CA . ALA A 1 110 ? 0.839 10.935 8.237 1.00 96.31 110 ALA A CA 1
ATOM 800 C C . ALA A 1 110 ? 0.013 12.150 7.789 1.00 96.31 110 ALA A C 1
ATOM 802 O O . ALA A 1 110 ? 0.528 13.061 7.142 1.00 96.31 110 ALA A O 1
ATOM 803 N N . GLY A 1 111 ? -1.280 12.160 8.113 1.00 95.25 111 GLY A N 1
ATOM 804 C CA . GLY A 1 111 ? -2.189 13.240 7.733 1.00 95.25 111 GLY A CA 1
ATOM 805 C C . GLY A 1 111 ? -2.581 13.283 6.252 1.00 95.25 111 GLY A C 1
ATOM 806 O O . GLY A 1 111 ? -3.360 14.165 5.881 1.00 95.25 111 GLY A O 1
ATOM 807 N N . ALA A 1 112 ? -2.088 12.362 5.412 1.00 94.75 112 ALA A N 1
ATOM 808 C CA . ALA A 1 112 ? -2.447 12.317 3.998 1.00 94.75 112 ALA A CA 1
ATOM 809 C C . ALA A 1 112 ? -3.961 12.082 3.829 1.00 94.75 112 ALA A C 1
ATOM 811 O O . ALA A 1 112 ? -4.531 11.284 4.583 1.00 94.75 112 ALA A O 1
ATOM 812 N N . PRO A 1 113 ? -4.626 12.760 2.872 1.00 93.25 113 PRO A N 1
ATOM 813 C CA . PRO A 1 113 ? -6.019 12.479 2.554 1.00 93.25 113 PRO A CA 1
ATOM 814 C C . PRO A 1 113 ? -6.114 11.073 1.959 1.00 93.2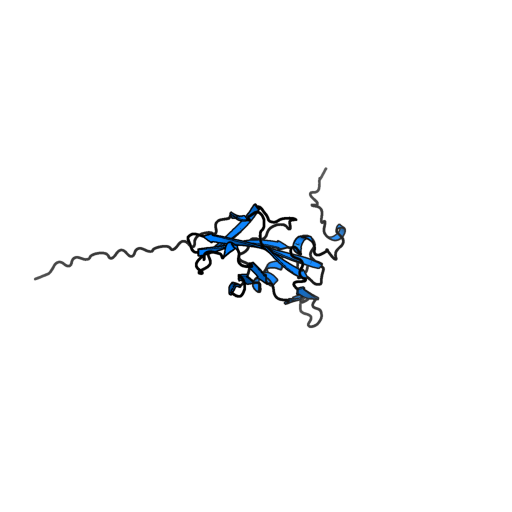5 113 PRO A C 1
ATOM 816 O O . PRO A 1 113 ? -5.438 10.769 0.981 1.00 93.25 113 PRO A O 1
ATOM 819 N N . ALA A 1 114 ? -6.916 10.217 2.582 1.00 93.75 114 ALA A N 1
ATOM 820 C CA . ALA A 1 114 ? -7.060 8.822 2.215 1.00 93.75 114 ALA A CA 1
ATOM 821 C C . ALA A 1 114 ? -8.516 8.465 1.936 1.00 93.75 114 ALA A C 1
ATOM 823 O O . ALA A 1 114 ? -9.426 8.844 2.684 1.00 93.75 114 ALA A O 1
ATOM 824 N N . GLY A 1 115 ? -8.706 7.655 0.898 1.00 91.06 115 GLY A N 1
ATOM 825 C CA . GLY A 1 115 ? -9.943 6.929 0.674 1.00 91.06 115 GLY A CA 1
ATOM 826 C C . GLY A 1 115 ? -10.123 5.849 1.741 1.00 91.06 115 GLY A C 1
ATOM 827 O O . GLY A 1 115 ? -9.166 5.187 2.155 1.00 91.06 115 GLY A O 1
ATOM 828 N N . CYS A 1 116 ? -11.362 5.668 2.188 1.00 91.50 116 CYS A N 1
ATOM 829 C CA . CYS A 1 116 ? -11.720 4.681 3.196 1.00 91.50 116 CYS A CA 1
ATOM 830 C C . CYS A 1 116 ? -12.783 3.725 2.663 1.00 91.50 116 CYS A C 1
ATOM 832 O O . CYS A 1 116 ? -13.809 4.154 2.136 1.00 91.50 116 CYS A O 1
ATOM 834 N N . VAL A 1 117 ? -12.578 2.428 2.882 1.00 92.44 117 VAL A N 1
ATOM 835 C CA . VAL A 1 117 ? -13.571 1.391 2.594 1.00 92.44 117 VAL A CA 1
ATOM 836 C C . VAL A 1 117 ? -14.034 0.730 3.881 1.00 92.44 117 VAL A C 1
ATOM 838 O O . VAL A 1 117 ? -13.243 0.425 4.776 1.00 92.44 117 VAL A O 1
ATOM 841 N N . ARG A 1 118 ? -15.341 0.499 3.980 1.00 94.50 118 ARG A N 1
ATOM 842 C CA . ARG A 1 118 ? -15.933 -0.265 5.076 1.00 94.50 118 ARG A CA 1
ATOM 843 C C . ARG A 1 118 ? -15.943 -1.741 4.699 1.00 94.50 118 ARG A C 1
ATOM 845 O O . ARG A 1 118 ? -16.586 -2.124 3.726 1.00 94.50 118 ARG A O 1
ATOM 852 N N . LEU A 1 119 ? -15.257 -2.561 5.483 1.00 94.44 119 LEU A N 1
ATOM 853 C CA . LEU A 1 119 ? -15.251 -4.009 5.313 1.00 94.44 119 LEU A CA 1
ATOM 854 C C . LEU A 1 119 ? -16.511 -4.623 5.941 1.00 94.44 119 LEU A C 1
ATOM 856 O O . LEU A 1 119 ? -17.143 -4.034 6.820 1.00 94.44 119 LEU A O 1
ATOM 860 N N . SER A 1 120 ? -16.878 -5.828 5.506 1.00 92.50 120 SER A N 1
ATOM 861 C CA . SER A 1 120 ? -18.021 -6.572 6.064 1.00 92.50 120 SER A CA 1
ATOM 862 C C . SER A 1 120 ? -17.789 -7.018 7.515 1.00 92.50 120 SER A C 1
ATOM 864 O O . SER A 1 120 ? -18.740 -7.129 8.298 1.00 92.50 120 SER A O 1
ATOM 866 N N . ARG A 1 121 ? -16.518 -7.236 7.869 1.00 93.88 121 ARG A N 1
ATOM 867 C CA . ARG A 1 121 ? -16.032 -7.677 9.176 1.00 93.88 121 ARG A CA 1
ATOM 868 C C . ARG A 1 121 ? -16.343 -6.667 10.287 1.00 93.88 121 ARG A C 1
ATOM 870 O O . ARG A 1 121 ? -16.082 -5.470 10.148 1.00 93.88 121 ARG A O 1
ATOM 877 N N . ASP A 1 122 ? -16.838 -7.169 11.416 1.00 96.75 122 ASP A N 1
ATOM 878 C CA . ASP A 1 122 ? -17.027 -6.374 12.633 1.00 96.75 122 ASP A CA 1
ATOM 879 C C .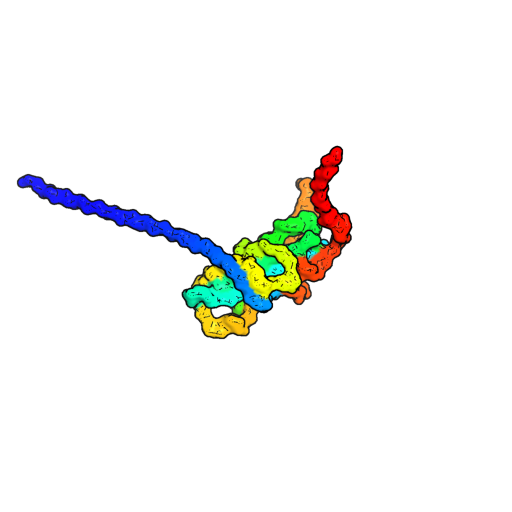 ASP A 1 122 ? -15.697 -5.926 13.238 1.00 96.75 122 ASP A C 1
ATOM 881 O O . ASP A 1 122 ? -14.706 -6.659 13.236 1.00 96.75 122 ASP A O 1
ATOM 885 N N . TRP A 1 123 ? -15.684 -4.718 13.789 1.00 96.69 123 TRP A N 1
ATOM 886 C CA . TRP A 1 123 ? -14.587 -4.240 14.616 1.00 96.69 123 TRP A CA 1
ATOM 887 C C . TRP A 1 123 ? -14.565 -4.988 15.949 1.00 96.69 123 TRP A C 1
ATOM 889 O O . TRP A 1 123 ? -15.590 -5.098 16.622 1.00 96.69 123 TRP A O 1
ATOM 899 N N . ARG A 1 124 ? -13.392 -5.466 16.366 1.00 95.25 124 ARG A N 1
ATOM 900 C CA . ARG A 1 124 ? -13.197 -6.147 17.649 1.00 95.25 124 ARG A CA 1
ATOM 901 C C . ARG A 1 124 ? -12.277 -5.335 18.546 1.00 95.25 124 ARG A C 1
ATOM 903 O O . ARG A 1 124 ? -11.349 -4.666 18.086 1.00 95.25 124 ARG A O 1
ATOM 910 N N . ALA A 1 125 ? -12.514 -5.425 19.852 1.00 91.69 125 ALA A N 1
ATOM 911 C CA . ALA A 1 125 ? -11.587 -4.885 20.836 1.00 91.69 125 ALA A CA 1
ATOM 912 C C . ALA A 1 125 ? -10.182 -5.471 20.599 1.00 91.69 125 ALA A C 1
ATOM 914 O O . ALA A 1 125 ? -10.028 -6.673 20.396 1.00 91.69 125 ALA A O 1
ATOM 915 N N . GLY A 1 126 ? -9.168 -4.606 20.578 1.00 90.81 126 GLY A N 1
ATOM 916 C CA . GLY A 1 126 ? -7.782 -4.997 20.313 1.00 90.81 126 GLY A CA 1
ATOM 917 C C . GLY A 1 126 ? -7.376 -5.070 18.837 1.00 90.81 126 GLY A C 1
ATOM 918 O O . GLY A 1 126 ? -6.184 -5.204 18.578 1.00 90.81 126 GLY A O 1
ATOM 919 N N . ASP A 1 127 ? -8.287 -4.911 17.865 1.00 93.38 127 ASP A N 1
ATOM 920 C CA . ASP A 1 127 ? -7.905 -4.907 16.440 1.00 93.38 127 ASP A CA 1
ATOM 921 C C . ASP A 1 127 ? -6.890 -3.805 16.098 1.00 93.38 127 ASP A C 1
ATOM 923 O O . ASP A 1 127 ? -6.009 -4.033 15.275 1.00 93.38 127 ASP A O 1
ATOM 927 N N . ALA A 1 128 ? -6.950 -2.658 16.782 1.00 89.12 128 ALA A N 1
ATOM 928 C CA . ALA A 1 128 ? -5.972 -1.576 16.638 1.00 89.12 128 ALA A CA 1
ATOM 929 C C . ALA A 1 128 ? -4.537 -1.978 17.032 1.00 89.12 128 ALA A C 1
ATOM 931 O O . ALA A 1 128 ? -3.583 -1.380 16.548 1.00 89.12 128 ALA A O 1
ATOM 932 N N . ASN A 1 129 ? -4.383 -2.995 17.886 1.00 91.25 129 ASN A N 1
ATOM 933 C CA . ASN A 1 129 ? -3.085 -3.472 18.370 1.00 91.25 129 ASN A CA 1
ATOM 934 C C . ASN A 1 129 ? -2.596 -4.709 17.605 1.00 91.25 129 ASN A C 1
ATOM 936 O O . ASN A 1 129 ? -1.486 -5.189 17.836 1.00 91.25 129 ASN A O 1
ATOM 940 N N . ARG A 1 130 ? -3.424 -5.274 16.719 1.00 95.00 130 ARG A N 1
ATOM 941 C CA . ARG A 1 130 ? -3.034 -6.421 15.899 1.00 95.00 130 ARG A CA 1
ATOM 942 C C . ARG A 1 130 ? -2.134 -5.952 14.762 1.00 95.00 130 ARG A C 1
ATOM 944 O O . ARG A 1 130 ? -2.303 -4.871 14.206 1.00 95.00 130 ARG A O 1
ATOM 951 N N . ARG A 1 131 ? -1.193 -6.814 14.377 1.00 95.50 131 ARG A N 1
ATOM 952 C CA . ARG A 1 131 ? -0.260 -6.538 13.284 1.00 95.50 131 ARG A CA 1
ATOM 953 C C . ARG A 1 131 ? -1.006 -6.443 11.953 1.00 95.50 131 ARG A C 1
ATOM 955 O O . ARG A 1 131 ? -1.444 -7.458 11.415 1.00 95.50 131 ARG A O 1
ATOM 962 N N . LEU A 1 132 ? -1.143 -5.227 11.441 1.00 97.12 132 LEU A N 1
ATOM 963 C CA . LEU A 1 132 ? -1.608 -4.959 10.087 1.00 97.12 132 LEU A CA 1
ATOM 964 C C . LEU A 1 132 ? -0.430 -5.112 9.119 1.00 97.12 132 LEU A C 1
ATOM 966 O O . LEU A 1 132 ? 0.679 -4.669 9.411 1.00 97.12 132 LEU A O 1
ATOM 970 N N . GLU A 1 133 ? -0.659 -5.744 7.974 1.00 96.69 133 GL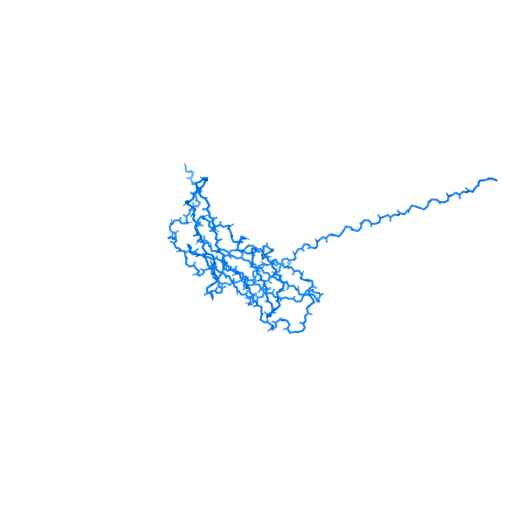U A N 1
ATOM 971 C CA . GLU A 1 133 ? 0.368 -5.990 6.967 1.00 96.69 133 GLU A CA 1
ATOM 972 C C . GLU A 1 133 ? -0.168 -5.712 5.566 1.00 96.69 133 GLU A C 1
ATOM 974 O O . GLU A 1 133 ? -1.230 -6.204 5.178 1.00 96.69 133 GLU A O 1
ATOM 979 N N . VAL A 1 134 ? 0.614 -4.973 4.781 1.00 97.38 134 VAL A N 1
ATOM 980 C CA . VAL A 1 134 ? 0.437 -4.881 3.332 1.00 97.38 134 VAL A CA 1
ATOM 981 C C . VAL A 1 134 ? 1.245 -6.003 2.695 1.00 97.38 134 VAL A C 1
ATOM 983 O O . VAL A 1 134 ? 2.445 -6.111 2.927 1.00 97.38 134 VAL A O 1
ATOM 986 N N . ARG A 1 135 ? 0.610 -6.822 1.857 1.00 96.12 135 ARG A N 1
ATOM 987 C CA . ARG A 1 135 ? 1.278 -7.905 1.130 1.00 96.12 135 ARG A CA 1
ATOM 988 C C . ARG A 1 135 ? 1.057 -7.725 -0.364 1.00 96.12 135 ARG A C 1
ATOM 990 O O . ARG A 1 135 ? -0.079 -7.806 -0.831 1.00 96.12 135 ARG A O 1
ATOM 997 N N . ILE A 1 136 ? 2.132 -7.512 -1.120 1.00 96.00 136 ILE A N 1
ATOM 998 C CA . ILE A 1 136 ? 2.096 -7.479 -2.586 1.00 96.00 136 ILE A CA 1
ATOM 999 C C . ILE A 1 136 ? 3.011 -8.597 -3.100 1.00 96.00 136 ILE A C 1
ATOM 1001 O O . ILE A 1 136 ? 4.222 -8.537 -2.886 1.00 96.00 136 ILE A O 1
ATOM 1005 N N . PRO A 1 137 ? 2.465 -9.642 -3.749 1.00 95.62 137 PRO A N 1
ATOM 1006 C CA . PRO A 1 137 ? 3.265 -10.781 -4.178 1.00 95.62 137 PRO A CA 1
ATOM 1007 C C . PRO A 1 137 ? 4.269 -10.375 -5.260 1.00 95.62 137 PRO A C 1
ATOM 1009 O O . PRO A 1 137 ? 4.070 -9.387 -5.969 1.00 95.62 137 PRO A O 1
ATOM 1012 N N . ARG A 1 138 ? 5.324 -11.180 -5.431 1.00 96.44 138 ARG A N 1
ATOM 1013 C CA . ARG A 1 138 ? 6.251 -11.055 -6.565 1.00 96.44 138 ARG A CA 1
ATOM 1014 C C . ARG A 1 138 ? 5.500 -11.241 -7.885 1.00 96.44 138 ARG A C 1
ATOM 1016 O O . ARG A 1 138 ? 4.657 -12.130 -7.998 1.00 96.44 138 ARG A O 1
ATOM 1023 N N . GLN A 1 139 ? 5.826 -10.429 -8.889 1.00 94.94 139 GLN A N 1
ATOM 1024 C CA . GLN A 1 139 ? 5.188 -10.484 -10.208 1.00 94.94 139 GLN A CA 1
ATOM 1025 C C . GLN A 1 139 ? 6.208 -10.275 -11.321 1.00 94.94 139 GLN A C 1
ATOM 1027 O O . GLN A 1 139 ? 7.130 -9.474 -11.174 1.00 94.94 139 GLN A O 1
ATOM 1032 N N . GLU A 1 140 ? 6.003 -10.952 -12.446 1.00 92.94 140 GLU A N 1
ATOM 1033 C CA . GLU A 1 140 ? 6.656 -10.625 -13.712 1.00 92.94 140 GLU A CA 1
ATOM 1034 C C . GLU A 1 140 ? 5.685 -9.819 -14.577 1.00 92.94 140 GLU A C 1
ATOM 1036 O O . GLU A 1 140 ? 4.532 -10.207 -14.775 1.00 92.94 140 GLU A O 1
ATOM 1041 N N . LEU A 1 141 ? 6.151 -8.671 -15.055 1.00 89.38 141 LEU A N 1
ATOM 1042 C CA . LEU A 1 141 ? 5.456 -7.800 -15.989 1.00 89.38 141 LEU A CA 1
ATOM 1043 C C . LEU A 1 141 ? 6.126 -7.960 -17.352 1.00 89.38 141 LEU A C 1
ATOM 1045 O O . LEU A 1 141 ? 7.332 -7.737 -17.484 1.00 89.38 141 LEU A O 1
ATOM 1049 N N . HIS A 1 142 ? 5.347 -8.371 -18.347 1.00 87.44 142 HIS A N 1
ATOM 1050 C CA . HIS A 1 142 ? 5.799 -8.527 -19.725 1.00 87.44 142 HIS A CA 1
ATOM 1051 C C . HIS A 1 142 ? 5.281 -7.365 -20.563 1.00 87.44 142 HIS A C 1
ATOM 1053 O O . HIS A 1 142 ? 4.081 -7.093 -20.580 1.00 87.44 142 HIS A O 1
ATOM 1059 N N . PHE A 1 143 ? 6.200 -6.682 -21.237 1.00 80.81 143 PHE A N 1
ATOM 1060 C CA . PHE A 1 143 ? 5.897 -5.581 -22.139 1.00 80.81 143 PHE A CA 1
ATOM 1061 C C . PHE A 1 143 ? 6.338 -5.965 -23.543 1.00 80.81 143 PHE A C 1
ATOM 1063 O O . PHE A 1 143 ? 7.533 -5.981 -23.842 1.00 80.81 143 PHE A O 1
ATOM 1070 N N . ASP A 1 144 ? 5.371 -6.286 -24.394 1.00 75.75 144 ASP A N 1
ATOM 1071 C CA . ASP A 1 144 ? 5.639 -6.641 -25.781 1.00 75.75 144 ASP A CA 1
ATOM 1072 C C . ASP A 1 144 ? 5.991 -5.397 -26.599 1.00 75.75 144 ASP A C 1
ATOM 1074 O O . ASP A 1 144 ? 5.402 -4.325 -26.449 1.00 75.75 144 ASP A O 1
ATOM 1078 N N . ARG A 1 145 ? 6.954 -5.548 -27.507 1.00 62.88 145 ARG A N 1
ATOM 1079 C CA . ARG A 1 145 ? 7.241 -4.556 -28.542 1.00 62.88 145 ARG A CA 1
ATOM 1080 C C . ARG A 1 145 ? 6.400 -4.941 -29.759 1.00 62.88 145 ARG A C 1
ATOM 1082 O O . ARG A 1 145 ? 6.576 -6.049 -30.255 1.00 62.88 145 ARG A O 1
ATOM 1089 N N . ASN A 1 146 ? 5.467 -4.074 -30.173 1.00 57.06 146 ASN A N 1
ATOM 1090 C CA . ASN A 1 146 ? 4.552 -4.230 -31.321 1.00 57.06 146 ASN A CA 1
ATOM 1091 C C . ASN A 1 146 ? 4.811 -5.477 -32.196 1.00 57.06 146 ASN A C 1
ATOM 1093 O O . ASN A 1 146 ? 5.647 -5.458 -33.098 1.00 57.06 146 ASN A O 1
ATOM 1097 N N . GLY A 1 147 ? 4.079 -6.562 -31.926 1.00 52.84 147 GLY A N 1
ATOM 1098 C CA . GLY A 1 147 ? 3.896 -7.681 -32.857 1.00 52.84 147 GLY A CA 1
ATOM 1099 C C . GLY A 1 147 ? 5.058 -8.662 -33.056 1.00 52.84 147 GLY A C 1
ATOM 1100 O O . GLY A 1 147 ? 4.857 -9.662 -33.741 1.00 52.84 147 GLY A O 1
ATOM 1101 N N . THR A 1 148 ? 6.246 -8.460 -32.475 1.00 48.25 148 THR A N 1
ATOM 1102 C CA . THR A 1 148 ? 7.366 -9.409 -32.645 1.00 48.25 148 THR A CA 1
ATOM 1103 C C . THR A 1 148 ? 7.467 -10.373 -31.463 1.00 48.25 148 THR A C 1
ATOM 1105 O O . THR A 1 148 ? 7.867 -10.001 -30.358 1.00 48.25 148 THR A O 1
ATOM 1108 N N . LYS A 1 149 ? 7.118 -11.647 -31.700 1.00 49.66 149 LYS A N 1
ATOM 1109 C CA . LYS A 1 149 ? 7.346 -12.743 -30.746 1.00 49.66 149 LYS A CA 1
ATOM 1110 C C . LYS A 1 149 ? 8.849 -12.840 -30.447 1.00 49.66 149 LYS A C 1
ATOM 1112 O O . LYS A 1 149 ? 9.615 -13.237 -31.316 1.00 49.66 149 LYS A O 1
ATOM 1117 N N . GLY A 1 150 ? 9.255 -12.479 -29.227 1.00 51.41 150 GLY A N 1
ATOM 1118 C CA . GLY A 1 150 ? 10.612 -12.721 -28.711 1.00 51.41 150 GLY A CA 1
ATOM 1119 C C . GLY A 1 150 ? 11.421 -11.498 -28.263 1.00 51.41 150 GLY A C 1
ATOM 1120 O O . GLY A 1 150 ? 12.536 -11.684 -27.794 1.00 51.41 150 GLY A O 1
ATOM 1121 N N . GLY A 1 151 ? 10.889 -10.270 -28.360 1.00 58.19 151 GLY A N 1
ATOM 1122 C CA . GLY A 1 151 ? 11.638 -9.033 -28.056 1.00 58.19 151 GLY A CA 1
ATOM 1123 C C . GLY A 1 151 ? 11.114 -8.176 -26.893 1.00 58.19 151 GLY A C 1
ATOM 1124 O O . GLY A 1 151 ? 11.461 -6.997 -26.815 1.00 58.19 151 GLY A O 1
ATOM 1125 N N . GLY A 1 152 ? 10.235 -8.711 -26.039 1.00 69.00 152 GLY A N 1
ATOM 1126 C CA . GLY A 1 152 ? 9.585 -7.951 -24.963 1.00 69.00 152 GLY A CA 1
ATOM 1127 C C . GLY A 1 152 ? 10.476 -7.701 -23.738 1.00 69.00 152 GLY A C 1
ATOM 1128 O O . GLY A 1 152 ? 11.331 -8.517 -23.396 1.00 69.00 152 GLY A O 1
ATOM 1129 N N . LEU A 1 153 ? 10.256 -6.582 -23.041 1.00 81.19 153 LEU A N 1
ATOM 1130 C CA . LEU A 1 153 ? 10.920 -6.291 -21.768 1.00 81.19 153 LEU A CA 1
ATOM 1131 C C . LEU A 1 153 ? 10.228 -7.060 -20.637 1.00 81.19 153 LEU A C 1
ATOM 1133 O O . LEU A 1 153 ? 9.015 -6.944 -20.449 1.00 81.19 153 LEU A O 1
ATOM 1137 N N . ARG A 1 154 ? 11.013 -7.789 -19.837 1.00 88.06 154 ARG A N 1
ATOM 1138 C CA . ARG A 1 154 ? 10.557 -8.399 -18.584 1.00 88.06 154 ARG A CA 1
ATOM 1139 C C . ARG A 1 154 ? 10.982 -7.538 -17.400 1.00 88.06 154 ARG A C 1
ATOM 1141 O O . ARG A 1 154 ? 12.171 -7.306 -17.193 1.00 88.06 154 ARG A O 1
ATOM 1148 N N . VAL A 1 155 ? 10.013 -7.101 -16.601 1.00 89.81 155 VAL A N 1
ATOM 1149 C CA . VAL A 1 155 ? 10.252 -6.376 -15.347 1.00 89.81 155 VAL A CA 1
ATOM 1150 C C . VAL A 1 155 ? 9.715 -7.191 -14.183 1.00 89.81 155 VAL A C 1
ATOM 1152 O O . VAL A 1 155 ? 8.569 -7.626 -14.202 1.00 89.81 155 VAL A O 1
ATOM 1155 N N . THR A 1 156 ? 10.522 -7.385 -13.145 1.00 93.19 156 THR A N 1
ATOM 1156 C CA . THR A 1 156 ? 10.087 -8.079 -11.928 1.00 93.19 156 THR A CA 1
ATOM 1157 C C . THR A 1 156 ? 9.729 -7.062 -10.856 1.00 93.19 156 THR A C 1
ATOM 1159 O O . THR A 1 156 ? 10.550 -6.212 -10.524 1.00 93.19 156 THR A O 1
ATOM 1162 N N . PHE A 1 157 ? 8.543 -7.187 -10.269 1.00 94.56 157 PHE A N 1
ATOM 1163 C CA . PHE A 1 157 ? 8.164 -6.496 -9.041 1.00 94.56 157 PHE A CA 1
ATOM 1164 C C . PHE A 1 157 ? 8.355 -7.429 -7.845 1.00 94.56 157 PHE A C 1
ATOM 1166 O O . PHE A 1 157 ? 7.959 -8.597 -7.903 1.00 94.56 157 PHE A O 1
ATOM 1173 N N . ARG A 1 158 ? 8.956 -6.940 -6.759 1.00 95.25 158 ARG A N 1
ATOM 1174 C CA . ARG A 1 158 ? 9.137 -7.717 -5.525 1.00 95.25 158 ARG A CA 1
ATOM 1175 C C . ARG A 1 158 ? 9.222 -6.825 -4.298 1.00 95.25 158 ARG A C 1
ATOM 1177 O O . ARG A 1 158 ? 9.864 -5.780 -4.336 1.00 95.25 158 ARG A O 1
ATOM 1184 N N . ASP A 1 159 ? 8.659 -7.306 -3.202 1.00 93.00 159 ASP A N 1
ATOM 1185 C CA . ASP A 1 159 ? 8.974 -6.787 -1.878 1.00 93.00 159 ASP A CA 1
ATOM 1186 C C . ASP A 1 159 ? 10.434 -7.137 -1.519 1.00 93.00 159 ASP A C 1
ATOM 1188 O O . ASP A 1 159 ? 10.896 -8.261 -1.752 1.00 93.00 159 ASP A O 1
ATOM 1192 N N . LYS A 1 160 ? 11.179 -6.150 -1.016 1.00 88.44 160 LYS A N 1
ATOM 1193 C CA . LYS A 1 160 ? 12.561 -6.291 -0.524 1.00 88.44 160 LYS A CA 1
ATOM 1194 C C . LYS A 1 160 ? 12.690 -5.962 0.971 1.00 88.44 160 LYS A C 1
ATOM 1196 O O . LYS A 1 160 ? 13.807 -5.827 1.457 1.00 88.44 160 LYS A O 1
ATOM 1201 N N . GLY A 1 161 ? 11.577 -5.792 1.685 1.00 84.69 161 GLY A N 1
ATOM 1202 C CA . GLY A 1 161 ? 11.548 -5.360 3.084 1.00 84.69 161 GLY A CA 1
ATOM 1203 C C . GLY A 1 161 ? 11.734 -3.852 3.276 1.00 84.69 161 GLY A C 1
ATOM 1204 O O . GLY A 1 161 ? 11.882 -3.388 4.402 1.00 84.69 161 GLY A O 1
ATOM 1205 N N . ASN A 1 162 ? 11.730 -3.078 2.190 1.00 85.50 162 ASN A N 1
ATOM 1206 C CA . ASN A 1 162 ? 11.766 -1.622 2.236 1.00 85.50 162 ASN A CA 1
ATOM 1207 C C . ASN A 1 162 ? 10.341 -1.094 2.473 1.00 85.50 162 ASN A C 1
ATOM 1209 O O . ASN A 1 162 ? 9.477 -1.343 1.632 1.00 85.50 162 ASN A O 1
ATOM 1213 N N . PRO A 1 163 ? 10.070 -0.372 3.575 1.00 83.19 163 PRO A N 1
ATOM 1214 C CA . PRO A 1 163 ? 8.713 0.055 3.899 1.00 83.19 163 PRO A CA 1
ATOM 1215 C C . PRO A 1 163 ? 8.201 1.197 3.008 1.00 83.19 163 PRO A C 1
ATOM 1217 O O . PRO A 1 163 ? 6.993 1.323 2.849 1.00 83.19 163 PRO A O 1
ATOM 1220 N N . ASN A 1 164 ? 9.073 2.025 2.409 1.00 91.69 164 ASN A N 1
ATOM 1221 C CA . ASN A 1 164 ? 8.658 3.160 1.566 1.00 91.69 164 ASN A CA 1
ATOM 1222 C C . ASN A 1 164 ? 9.402 3.215 0.215 1.00 91.69 164 ASN A C 1
ATOM 1224 O O . ASN A 1 164 ? 10.093 4.196 -0.081 1.00 91.69 164 ASN A O 1
ATOM 1228 N N . PRO A 1 165 ? 9.263 2.180 -0.627 1.00 90.19 165 PRO A N 1
ATOM 1229 C CA . PRO A 1 165 ? 10.015 2.052 -1.871 1.00 90.19 165 PRO A CA 1
ATOM 1230 C C . PRO A 1 165 ? 9.672 3.132 -2.907 1.00 90.19 165 PRO A C 1
ATOM 1232 O O . PRO A 1 165 ? 10.530 3.506 -3.701 1.00 90.19 165 PRO A O 1
ATOM 1235 N N . ALA A 1 166 ? 8.468 3.720 -2.877 1.00 89.06 166 ALA A N 1
ATOM 1236 C CA . ALA A 1 166 ? 8.132 4.846 -3.750 1.00 89.06 166 ALA A CA 1
ATOM 1237 C C . ALA A 1 166 ? 9.109 6.024 -3.580 1.00 89.06 166 ALA A C 1
ATOM 1239 O O . ALA A 1 166 ? 9.445 6.684 -4.562 1.00 89.06 166 ALA A O 1
ATOM 1240 N N . LEU A 1 167 ? 9.610 6.264 -2.365 1.00 88.19 167 LEU A N 1
ATOM 1241 C CA . LEU A 1 167 ? 10.587 7.320 -2.111 1.00 88.19 167 LEU A CA 1
ATOM 1242 C C . LEU A 1 167 ? 12.040 6.830 -2.208 1.00 88.19 167 LEU A C 1
ATOM 1244 O O . LEU A 1 167 ? 12.902 7.556 -2.703 1.00 88.19 167 LEU A O 1
ATOM 1248 N N . THR A 1 168 ? 12.327 5.631 -1.699 1.00 83.00 168 THR A N 1
ATOM 1249 C CA . THR A 1 168 ? 13.704 5.186 -1.424 1.00 83.00 168 THR A CA 1
ATOM 1250 C C . THR A 1 168 ? 14.282 4.250 -2.479 1.00 83.00 168 THR A C 1
ATOM 1252 O O . THR A 1 168 ? 15.506 4.147 -2.585 1.00 83.00 168 THR A O 1
ATOM 1255 N N . SER A 1 169 ? 13.454 3.583 -3.286 1.00 75.25 169 SER A N 1
ATOM 1256 C CA . SER A 1 169 ? 13.951 2.735 -4.366 1.00 75.25 169 SER A CA 1
ATOM 1257 C C . SER A 1 169 ? 14.555 3.628 -5.444 1.00 75.25 169 SER A C 1
ATOM 1259 O O . SER A 1 169 ? 13.853 4.333 -6.169 1.00 75.25 169 SER A O 1
ATOM 1261 N N . GLY A 1 170 ? 15.887 3.635 -5.508 1.00 59.69 170 GLY A N 1
ATOM 1262 C CA . GLY A 1 170 ? 16.651 4.487 -6.408 1.00 59.69 170 GLY A CA 1
ATOM 1263 C C . GLY A 1 170 ? 16.159 4.415 -7.855 1.00 59.69 170 GLY A C 1
ATOM 1264 O O . GLY A 1 170 ? 15.776 3.361 -8.370 1.00 59.69 170 GLY A O 1
ATOM 1265 N N . SER A 1 171 ? 16.195 5.565 -8.521 1.00 54.19 171 SER A N 1
ATOM 1266 C CA . SER A 1 171 ? 16.033 5.643 -9.969 1.00 54.19 171 SER A CA 1
ATOM 1267 C C . SER A 1 171 ? 17.292 5.112 -10.637 1.00 54.19 171 SER A C 1
ATOM 1269 O O . SER A 1 171 ? 18.365 5.678 -10.434 1.00 54.19 171 SER A O 1
ATOM 1271 N N . LEU A 1 172 ? 17.170 4.091 -11.487 1.00 58.12 172 LEU A N 1
ATOM 1272 C CA . LEU A 1 172 ? 18.259 3.710 -12.396 1.00 58.12 172 LEU A CA 1
ATOM 1273 C C . LEU A 1 172 ? 18.421 4.710 -13.556 1.00 58.12 172 LEU A C 1
ATOM 1275 O O . LEU A 1 172 ? 19.357 4.602 -14.342 1.00 58.12 172 LEU A O 1
ATOM 1279 N N . ILE A 1 173 ? 17.527 5.700 -13.661 1.00 53.75 173 ILE A N 1
ATOM 1280 C CA . ILE A 1 173 ? 17.596 6.769 -14.656 1.00 53.75 173 ILE A CA 1
ATOM 1281 C C . ILE A 1 173 ? 18.149 8.047 -13.995 1.00 53.75 173 ILE A C 1
ATOM 1283 O O . ILE A 1 173 ? 17.603 8.493 -12.977 1.00 53.75 173 ILE A O 1
ATOM 1287 N N . PRO A 1 174 ? 19.198 8.680 -14.555 1.00 54.47 174 PRO A N 1
ATOM 1288 C CA . PRO A 1 174 ? 19.713 9.957 -14.064 1.00 54.47 174 PRO A CA 1
ATOM 1289 C C . PRO A 1 174 ? 18.616 11.030 -14.011 1.00 54.47 174 PRO A C 1
ATOM 1291 O O . PRO A 1 174 ? 17.850 11.163 -14.964 1.00 54.47 174 PRO A O 1
ATOM 1294 N N . LYS A 1 175 ? 18.580 11.864 -12.954 1.00 51.59 175 LYS A N 1
ATOM 1295 C CA . LYS A 1 175 ? 17.569 12.939 -12.792 1.00 51.59 175 LYS A CA 1
ATOM 1296 C C . LYS A 1 175 ? 17.391 13.794 -14.062 1.00 51.59 175 LYS A C 1
ATOM 1298 O O . LYS A 1 175 ? 16.261 14.123 -14.419 1.00 51.59 175 LYS A O 1
ATOM 1303 N N . LYS A 1 176 ? 18.500 14.075 -14.762 1.00 54.34 176 LYS A N 1
ATOM 1304 C CA . LYS A 1 176 ? 18.576 14.861 -16.008 1.00 54.34 176 LYS A CA 1
ATOM 1305 C C . LYS A 1 176 ? 17.769 14.301 -17.188 1.00 54.34 176 LYS A C 1
ATOM 1307 O O . LYS A 1 176 ? 17.467 15.045 -18.105 1.00 54.34 176 LYS A O 1
ATOM 1312 N N . TRP A 1 177 ? 17.439 13.010 -17.190 1.00 52.16 177 TRP A N 1
ATOM 1313 C CA . TRP A 1 177 ? 16.659 12.367 -18.260 1.00 52.16 177 TRP A CA 1
ATOM 1314 C C . TRP A 1 177 ? 15.158 12.291 -17.944 1.00 52.16 177 TRP A C 1
ATOM 1316 O O . TRP A 1 177 ? 14.377 11.829 -18.768 1.00 52.16 177 TRP A O 1
ATOM 1326 N N . THR A 1 178 ? 14.748 12.733 -16.751 1.00 48.69 178 THR A N 1
ATOM 1327 C CA . THR A 1 178 ? 13.349 12.675 -16.288 1.00 48.69 178 THR A CA 1
ATOM 1328 C C . THR A 1 178 ? 12.732 14.047 -16.003 1.00 48.69 178 THR A C 1
ATOM 1330 O O . THR A 1 178 ? 11.524 14.130 -15.803 1.00 48.69 178 THR A O 1
ATOM 1333 N N . SER A 1 179 ? 13.525 15.125 -15.997 1.00 46.19 179 SER A N 1
ATOM 1334 C CA . SER A 1 179 ? 13.027 16.501 -15.938 1.00 46.19 179 SER A CA 1
ATOM 1335 C C . SER A 1 179 ? 12.766 17.017 -17.355 1.00 46.19 179 SER A C 1
ATOM 1337 O O . SER A 1 179 ? 13.600 17.716 -17.928 1.00 46.19 179 SER A O 1
ATOM 1339 N N . PHE A 1 180 ? 11.619 16.678 -17.939 1.00 50.59 180 PHE A N 1
ATOM 1340 C CA . PHE A 1 180 ? 11.097 17.494 -19.033 1.00 50.59 180 PHE A CA 1
ATOM 1341 C C . PHE A 1 180 ? 10.552 18.760 -18.383 1.00 50.59 180 PHE A C 1
ATOM 1343 O O . PHE A 1 180 ? 9.451 18.762 -17.835 1.00 50.59 180 PHE A O 1
ATOM 1350 N N . GLY A 1 181 ? 11.387 19.800 -18.334 1.00 39.66 181 GLY A N 1
ATOM 1351 C CA . GLY A 1 181 ? 10.930 21.129 -17.964 1.00 39.66 181 GLY A CA 1
ATOM 1352 C C . GLY A 1 181 ? 9.716 21.469 -18.817 1.00 39.66 181 GLY A C 1
ATOM 1353 O O . GLY A 1 181 ? 9.715 21.218 -20.023 1.00 39.66 181 GLY A O 1
ATOM 1354 N N . SER A 1 182 ? 8.678 21.994 -18.171 1.00 37.34 182 SER A N 1
ATOM 1355 C CA . SER A 1 182 ? 7.626 22.737 -18.847 1.00 37.34 182 SER A CA 1
ATOM 1356 C C . SER A 1 182 ? 8.300 23.736 -19.787 1.00 37.34 182 SER A C 1
ATOM 1358 O O . SER A 1 182 ? 8.840 24.749 -19.345 1.00 37.34 182 SER A O 1
ATOM 1360 N N . LEU A 1 183 ? 8.313 23.433 -21.084 1.00 42.31 183 LEU A N 1
ATOM 1361 C CA . LEU A 1 183 ? 8.543 24.414 -22.135 1.00 42.31 183 LEU A CA 1
ATOM 1362 C C . LEU A 1 183 ? 7.264 25.253 -22.232 1.00 42.31 183 LEU A C 1
ATOM 1364 O O . LEU A 1 183 ? 6.543 25.225 -23.222 1.00 42.31 183 LEU A O 1
ATOM 1368 N N . SER A 1 184 ? 6.963 25.993 -21.165 1.00 39.81 184 SER A N 1
ATOM 1369 C CA . SER A 1 184 ? 6.146 27.190 -21.275 1.00 39.81 184 SER A CA 1
ATOM 1370 C C . SER A 1 184 ? 7.052 28.232 -21.911 1.00 39.81 184 SER A C 1
ATOM 1372 O O . SER A 1 184 ? 7.774 28.954 -21.223 1.00 39.81 184 SER A O 1
ATOM 1374 N N . GLY A 1 185 ? 7.087 28.220 -23.243 1.00 35.50 185 GLY A N 1
ATOM 1375 C CA . GLY A 1 185 ? 7.790 29.219 -24.029 1.00 35.50 185 GLY A CA 1
ATOM 1376 C C . GLY A 1 185 ? 7.330 30.611 -23.613 1.00 35.50 185 GLY A C 1
ATOM 1377 O O . GLY A 1 185 ? 6.144 30.927 -23.678 1.00 35.50 185 GLY A O 1
ATOM 1378 N N . LYS A 1 186 ? 8.278 31.443 -23.181 1.00 37.94 186 LYS A N 1
ATOM 1379 C CA . LYS A 1 186 ? 8.153 32.879 -23.389 1.00 37.94 186 LYS A CA 1
ATOM 1380 C C . LYS A 1 186 ? 8.415 33.109 -24.870 1.00 37.94 186 LYS A C 1
ATOM 1382 O O . LYS A 1 186 ? 9.517 32.850 -25.344 1.00 37.94 186 LYS A O 1
ATOM 1387 N N . ILE A 1 187 ? 7.374 33.518 -25.578 1.00 42.06 187 ILE A N 1
ATOM 1388 C CA . ILE A 1 187 ? 7.519 34.263 -26.820 1.00 42.06 187 ILE A CA 1
ATOM 1389 C C . ILE A 1 187 ? 7.696 35.709 -26.347 1.00 42.06 187 ILE A C 1
ATOM 1391 O O . ILE A 1 187 ? 6.768 36.264 -25.756 1.00 42.06 187 ILE A O 1
ATOM 1395 N N . GLU A 1 188 ? 8.914 36.236 -26.468 1.00 36.50 188 GLU A N 1
ATOM 1396 C CA . GLU A 1 188 ? 9.132 37.686 -26.577 1.00 36.50 188 GLU A CA 1
ATOM 1397 C C . GLU A 1 188 ? 8.795 38.136 -27.999 1.00 36.50 188 GLU A C 1
ATOM 1399 O O . GLU A 1 188 ? 9.059 37.347 -28.939 1.00 36.50 188 GLU A O 1
#

Foldseek 3Di:
DDDDDDDDDDDDDPPPPDDDDFDWFFAAPDFFKFWWAKPQWFTKIKTWAWDADPQFTKIKIAMETALFDDPQCVVVNQVQQQQKFKDFAPRTQDHRRNQWHYDYQDPDSGRPTITMDTGPHGDDPCSRVTDIDIDGAKDWDWADDPPDPPDIDIMIIDTPVDRRRSHPTDRPDPPVVSPPDPPPDDDD